Protein AF-A0A7S3DPH3-F1 (afdb_monomer_lite)

Structure (mmCIF, N/CA/C/O backbone):
data_AF-A0A7S3DPH3-F1
#
_entry.id   AF-A0A7S3DPH3-F1
#
loop_
_atom_site.group_PDB
_atom_site.id
_atom_site.type_symbol
_atom_site.label_atom_id
_atom_site.label_alt_id
_atom_site.label_comp_id
_atom_site.label_asym_id
_atom_site.label_entity_id
_atom_site.label_seq_id
_atom_site.pdbx_PDB_ins_code
_atom_site.Cartn_x
_atom_site.Cartn_y
_atom_site.Cartn_z
_atom_site.occupancy
_atom_site.B_iso_or_equiv
_atom_site.auth_seq_id
_atom_site.auth_comp_id
_atom_site.auth_asym_id
_atom_site.auth_atom_id
_atom_site.pdbx_PDB_model_num
ATOM 1 N N . MET A 1 1 ? 2.180 -13.986 21.661 1.00 56.56 1 MET A N 1
ATOM 2 C CA . MET A 1 1 ? 2.723 -12.683 22.147 1.00 56.56 1 MET A CA 1
ATOM 3 C C . MET A 1 1 ? 2.599 -12.540 23.662 1.00 56.56 1 MET A C 1
ATOM 5 O O . MET A 1 1 ? 3.534 -12.070 24.293 1.00 56.56 1 MET A O 1
ATOM 9 N N . CYS A 1 2 ? 1.500 -13.006 24.263 1.00 66.31 2 CYS A N 1
ATOM 10 C CA . CYS A 1 2 ? 1.316 -13.016 25.721 1.00 66.31 2 CYS A CA 1
ATOM 11 C C . CYS A 1 2 ? 1.832 -14.279 26.421 1.00 66.31 2 CYS A C 1
ATOM 13 O O . CYS A 1 2 ? 1.800 -14.358 27.643 1.00 66.31 2 CYS A O 1
ATOM 15 N N . ASP A 1 3 ? 2.355 -15.241 25.661 1.00 59.94 3 ASP A N 1
ATOM 16 C CA . ASP A 1 3 ? 2.778 -16.556 26.159 1.00 59.94 3 ASP A CA 1
ATOM 17 C C . ASP A 1 3 ? 3.983 -16.491 27.116 1.00 59.94 3 ASP A C 1
ATOM 19 O O . ASP A 1 3 ? 4.208 -17.421 27.884 1.00 59.94 3 ASP A O 1
ATOM 23 N N . ASN A 1 4 ? 4.722 -15.372 27.107 1.00 61.59 4 ASN A N 1
ATOM 24 C CA . ASN A 1 4 ? 5.860 -15.109 27.994 1.00 61.59 4 ASN A CA 1
ATOM 25 C C . ASN A 1 4 ? 5.561 -14.076 29.099 1.00 61.59 4 ASN A C 1
ATOM 27 O O . ASN A 1 4 ? 6.447 -13.780 29.902 1.00 61.59 4 ASN A O 1
ATOM 31 N N . CYS A 1 5 ? 4.349 -13.510 29.168 1.00 70.06 5 CYS A N 1
ATOM 32 C CA . CYS A 1 5 ? 3.967 -12.692 30.319 1.00 70.06 5 CYS A CA 1
ATOM 33 C C . CYS A 1 5 ? 3.548 -13.650 31.446 1.00 70.06 5 CYS A C 1
ATOM 35 O O . CYS A 1 5 ? 2.399 -14.061 31.538 1.00 70.06 5 CYS A O 1
ATOM 37 N N . GLU A 1 6 ? 4.506 -14.033 32.290 1.00 52.78 6 GLU A N 1
ATOM 38 C CA . GLU A 1 6 ? 4.373 -15.068 33.334 1.00 52.78 6 GLU A CA 1
ATOM 39 C C . GLU A 1 6 ? 3.391 -14.716 34.480 1.00 52.78 6 GLU A C 1
ATOM 41 O O . GLU A 1 6 ? 3.225 -15.490 35.422 1.00 52.78 6 GLU A O 1
ATOM 46 N N . GLU A 1 7 ? 2.729 -13.557 34.426 1.00 64.62 7 GLU A N 1
ATOM 47 C CA . GLU A 1 7 ? 1.812 -13.083 35.462 1.00 64.62 7 GLU A CA 1
ATOM 48 C C . GLU A 1 7 ? 0.358 -13.153 34.980 1.00 64.62 7 GLU A C 1
ATOM 50 O O . GLU A 1 7 ? -0.059 -12.403 34.096 1.00 64.62 7 GLU A O 1
ATOM 55 N N . GLU A 1 8 ? -0.437 -14.026 35.604 1.00 60.16 8 GLU A N 1
ATOM 56 C CA . GLU A 1 8 ? -1.893 -14.020 35.467 1.00 60.16 8 GLU A CA 1
ATOM 57 C C . GLU A 1 8 ? -2.430 -12.670 35.975 1.00 60.16 8 GLU A C 1
ATOM 59 O O . GLU A 1 8 ? -2.353 -12.361 37.169 1.00 60.16 8 GLU A O 1
ATOM 64 N N . CYS A 1 9 ? -2.968 -11.840 35.076 1.00 64.88 9 CYS A N 1
ATOM 65 C CA . CYS A 1 9 ? -3.774 -10.698 35.492 1.00 64.88 9 CYS A CA 1
ATOM 66 C C . CYS A 1 9 ? -4.998 -11.252 36.227 1.00 64.88 9 CYS A C 1
ATOM 68 O O . CYS A 1 9 ? -5.820 -11.935 35.622 1.00 64.88 9 CYS A O 1
ATOM 70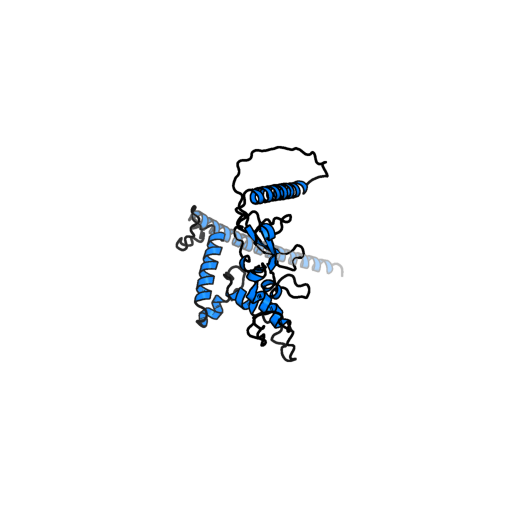 N N . GLY A 1 10 ? -5.092 -11.003 37.535 1.00 59.53 10 GLY A N 1
ATOM 71 C CA . GLY A 1 10 ? -6.214 -11.488 38.334 1.00 59.53 10 GLY A CA 1
ATOM 72 C C . GLY A 1 10 ? -7.553 -10.994 37.781 1.00 59.53 10 GLY A C 1
ATOM 73 O O . GLY A 1 10 ? -7.621 -9.902 37.217 1.00 59.53 10 GLY A O 1
ATOM 74 N N . ASP A 1 11 ? -8.602 -11.792 37.993 1.00 61.81 11 ASP A N 1
ATOM 75 C CA . ASP A 1 11 ? -9.964 -11.709 37.430 1.00 61.81 11 ASP A CA 1
ATOM 76 C C . ASP A 1 11 ? -10.737 -10.382 37.652 1.00 61.81 11 ASP A C 1
ATOM 78 O O . ASP A 1 11 ? -11.958 -10.335 37.494 1.00 61.81 11 ASP A O 1
ATOM 82 N N . GLY A 1 12 ? -10.086 -9.290 38.060 1.00 61.59 12 GLY A N 1
ATOM 83 C CA . GLY A 1 12 ? -10.752 -8.011 38.256 1.00 61.59 12 GLY A CA 1
ATOM 84 C C . GLY A 1 12 ? -9.878 -6.868 38.760 1.00 61.59 12 GLY A C 1
ATOM 85 O O . GLY A 1 12 ? -10.170 -6.348 39.828 1.00 61.59 12 GLY A O 1
ATOM 86 N N . GLN A 1 13 ? -8.944 -6.395 37.927 1.00 62.41 13 GLN A N 1
ATOM 87 C CA . GLN A 1 13 ? -8.295 -5.065 37.958 1.00 62.41 13 GLN A CA 1
ATOM 88 C C . GLN A 1 13 ? -6.819 -5.052 38.392 1.00 62.41 13 GLN A C 1
ATOM 90 O O . GLN A 1 13 ? -6.450 -5.497 39.472 1.00 62.41 13 GLN A O 1
ATOM 95 N N . GLU A 1 14 ? -6.022 -4.425 37.522 1.00 60.69 14 GLU A N 1
ATOM 96 C CA . GLU A 1 14 ? -4.603 -4.062 37.645 1.00 60.69 14 GLU A CA 1
ATOM 97 C C . GLU A 1 14 ? -3.582 -5.196 37.471 1.00 60.69 14 GLU A C 1
ATOM 99 O O . GLU A 1 14 ? -3.138 -5.847 38.414 1.00 60.69 14 GLU A O 1
ATOM 104 N N . CYS A 1 15 ? -3.099 -5.346 36.235 1.00 71.25 15 CYS A N 1
ATOM 105 C CA . CYS A 1 15 ? -1.824 -6.007 35.977 1.00 71.25 15 CYS A CA 1
ATOM 106 C C . CYS A 1 15 ? -0.684 -5.103 36.487 1.00 71.25 15 CYS A C 1
ATOM 108 O O . CYS A 1 15 ? -0.645 -3.909 36.173 1.00 71.25 15 CYS A O 1
ATOM 110 N N . TYR A 1 16 ? 0.241 -5.642 37.286 1.00 70.94 16 TYR A N 1
ATOM 111 C CA . TYR A 1 16 ? 1.328 -4.853 37.886 1.00 70.94 16 TYR A CA 1
ATOM 112 C C . TYR A 1 16 ? 2.518 -4.650 36.941 1.00 70.94 16 TYR A C 1
ATOM 114 O O . TYR A 1 16 ? 3.184 -3.614 37.018 1.00 70.94 16 TYR A O 1
ATOM 122 N N . SER A 1 17 ? 2.761 -5.591 36.028 1.00 77.88 17 SER A N 1
ATOM 123 C CA . SER A 1 17 ? 3.809 -5.501 35.011 1.00 77.88 17 SER A CA 1
ATOM 124 C C . SER A 1 17 ? 3.331 -4.790 33.740 1.00 77.88 17 SER A C 1
ATOM 126 O O . SER A 1 17 ? 2.164 -4.877 33.356 1.00 77.88 17 SER A O 1
ATOM 128 N N . GLU A 1 18 ? 4.242 -4.088 33.057 1.00 75.00 18 GLU A N 1
ATOM 129 C CA . GLU A 1 18 ? 3.953 -3.468 31.751 1.00 75.00 18 GLU A CA 1
ATOM 130 C C . GLU A 1 18 ? 3.550 -4.520 30.700 1.00 75.00 18 GLU A C 1
ATOM 132 O O . GLU A 1 18 ? 2.612 -4.286 29.943 1.00 75.00 18 GLU A O 1
ATOM 137 N N . CYS A 1 19 ? 4.168 -5.710 30.737 1.00 74.19 19 CYS A N 1
ATOM 138 C CA . CYS A 1 19 ? 3.807 -6.877 29.914 1.00 74.19 19 CYS A CA 1
ATOM 139 C C . CYS A 1 19 ? 2.341 -7.284 30.132 1.00 74.19 19 CYS A C 1
ATOM 141 O O . CYS A 1 19 ? 1.564 -7.356 29.182 1.00 74.19 19 CYS A O 1
ATOM 143 N N . GLY A 1 20 ? 1.937 -7.483 31.395 1.00 78.00 20 GLY A N 1
ATOM 144 C CA . GLY A 1 20 ? 0.573 -7.876 31.739 1.00 78.00 20 GLY A CA 1
ATOM 145 C C . GLY A 1 20 ? -0.459 -6.813 31.362 1.00 78.00 20 GLY A C 1
ATOM 146 O O . GLY A 1 20 ? -1.521 -7.153 30.851 1.00 78.00 20 GLY A O 1
ATOM 147 N N . LYS A 1 21 ? -0.143 -5.522 31.540 1.00 77.06 21 LYS A N 1
ATOM 148 C CA . LYS A 1 21 ? -1.032 -4.421 31.124 1.00 77.06 21 LYS A CA 1
ATOM 149 C C . LYS A 1 21 ? -1.264 -4.416 29.618 1.00 77.06 21 LYS A C 1
ATOM 151 O O . LYS A 1 21 ? -2.412 -4.318 29.198 1.00 77.06 21 LYS A O 1
ATOM 156 N N . MET A 1 22 ? -0.200 -4.556 28.827 1.00 74.44 22 MET A N 1
ATOM 157 C CA . MET A 1 22 ? -0.312 -4.654 27.371 1.00 74.44 22 MET A CA 1
ATOM 158 C C . MET A 1 22 ? -1.136 -5.876 26.967 1.00 74.44 22 MET A C 1
ATOM 160 O O . MET A 1 22 ? -2.078 -5.753 26.196 1.00 74.44 22 MET A O 1
ATOM 164 N N . CYS A 1 23 ? -0.862 -7.041 27.551 1.00 78.81 23 CYS A N 1
ATOM 165 C CA . CYS A 1 23 ? -1.616 -8.258 27.261 1.00 78.81 23 CYS A CA 1
ATOM 166 C C . CYS A 1 23 ? -3.088 -8.197 27.666 1.00 78.81 23 CYS A C 1
ATOM 168 O O . CYS A 1 23 ? -3.935 -8.714 26.945 1.00 78.81 23 CYS A O 1
ATOM 170 N N . ASN A 1 24 ? -3.417 -7.554 28.786 1.00 80.62 24 ASN A N 1
ATOM 171 C CA . ASN A 1 24 ? -4.803 -7.342 29.187 1.00 80.62 24 ASN A CA 1
ATOM 172 C C . ASN A 1 24 ? -5.527 -6.368 28.252 1.00 80.62 24 ASN A C 1
ATOM 174 O O . ASN A 1 24 ? -6.694 -6.596 27.944 1.00 80.62 24 ASN A O 1
ATOM 178 N N . LEU A 1 25 ? -4.832 -5.335 27.776 1.00 78.81 25 LEU A N 1
ATOM 179 C CA . LEU A 1 25 ? -5.362 -4.414 26.779 1.00 78.81 25 LEU A CA 1
ATOM 180 C C . LEU A 1 25 ? -5.660 -5.148 25.466 1.00 78.81 25 LEU A C 1
ATOM 182 O O . LEU A 1 25 ? -6.772 -5.029 24.969 1.00 78.81 25 LEU A O 1
ATOM 186 N N . TYR A 1 26 ? -4.721 -5.971 24.979 1.00 76.50 26 TYR A N 1
ATOM 187 C CA . TYR A 1 26 ? -4.896 -6.815 23.789 1.00 76.50 26 TYR A CA 1
ATOM 188 C C . TYR A 1 26 ? -6.022 -7.841 23.947 1.00 76.50 26 TYR A C 1
ATOM 190 O O . TYR A 1 26 ? -6.871 -7.982 23.075 1.00 76.50 26 TYR A O 1
ATOM 198 N N . GLY A 1 27 ? -6.048 -8.558 25.071 1.00 79.88 27 GLY A N 1
ATOM 199 C CA . GLY A 1 27 ? -7.035 -9.609 25.315 1.00 79.88 27 GLY A CA 1
ATOM 200 C C . GLY A 1 27 ? -8.466 -9.093 25.471 1.00 79.88 27 GLY A C 1
ATOM 201 O O . GLY A 1 27 ? -9.394 -9.881 25.340 1.00 79.88 27 GLY A O 1
ATOM 202 N N . ASN A 1 28 ? -8.644 -7.794 25.740 1.00 83.75 28 ASN A N 1
ATOM 203 C CA . ASN A 1 28 ? -9.945 -7.171 25.988 1.00 83.75 28 ASN A CA 1
ATOM 204 C C . ASN A 1 28 ? -10.148 -5.907 25.133 1.00 83.75 28 ASN A C 1
ATOM 206 O O . ASN A 1 28 ? -10.731 -4.932 25.602 1.00 83.75 28 ASN A O 1
ATOM 210 N N . MET A 1 29 ? -9.633 -5.873 23.900 1.00 83.56 29 MET A N 1
ATOM 211 C CA . MET A 1 29 ? -9.736 -4.683 23.042 1.00 83.56 29 MET A CA 1
ATOM 212 C C . MET A 1 29 ? -11.188 -4.266 22.787 1.00 83.56 29 MET A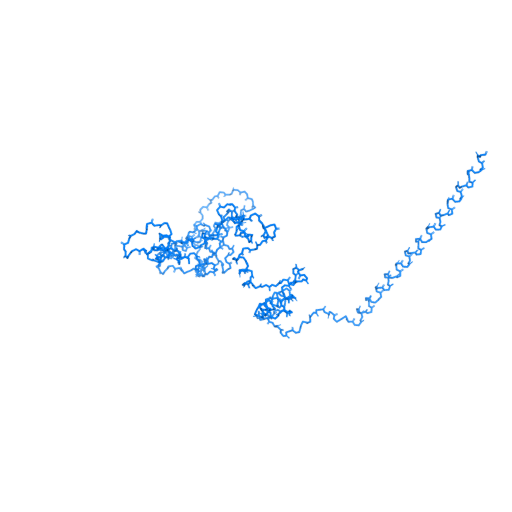 C 1
ATOM 214 O O . MET A 1 29 ? -11.532 -3.107 23.010 1.00 83.56 29 MET A O 1
ATOM 218 N N . GLU A 1 30 ? -12.052 -5.218 22.437 1.00 84.62 30 GLU A N 1
ATOM 219 C CA . GLU A 1 30 ? -13.475 -4.966 22.180 1.00 84.62 30 GLU A CA 1
ATOM 220 C C . GLU A 1 30 ? -14.195 -4.416 23.427 1.00 84.62 30 GLU A C 1
ATOM 222 O O . GLU A 1 30 ? -14.926 -3.432 23.345 1.00 84.62 30 GLU A O 1
ATOM 227 N N . GLU A 1 31 ? -13.918 -4.968 24.618 1.00 87.56 31 GLU A N 1
ATOM 228 C CA . GLU A 1 31 ? -14.494 -4.472 25.881 1.00 87.56 31 GLU A CA 1
ATOM 229 C C . GLU A 1 31 ? -14.032 -3.048 26.230 1.00 87.56 31 GLU A C 1
ATOM 231 O O . GLU A 1 31 ? -14.733 -2.316 26.933 1.00 87.56 31 GLU A O 1
ATOM 236 N N . ASN A 1 32 ? -12.864 -2.644 25.725 1.00 85.81 32 ASN A N 1
ATOM 237 C CA . ASN A 1 32 ? -12.323 -1.298 25.881 1.00 85.81 32 ASN A CA 1
ATOM 238 C C . ASN A 1 32 ? -12.788 -0.328 24.780 1.00 85.81 32 ASN A C 1
ATOM 240 O O . ASN A 1 32 ? -12.368 0.829 24.791 1.00 85.81 32 ASN A O 1
ATOM 244 N N . GLY A 1 33 ? -13.645 -0.768 23.849 1.00 88.00 33 GLY A N 1
ATOM 245 C CA . GLY A 1 33 ? -14.076 0.040 22.704 1.00 88.00 33 GLY A CA 1
ATOM 246 C C . GLY A 1 33 ? -12.939 0.324 21.722 1.00 88.00 33 GLY A C 1
ATOM 247 O O . GLY A 1 33 ? -12.917 1.384 21.095 1.00 88.00 33 GLY A O 1
ATOM 248 N N . LEU A 1 34 ? -11.963 -0.583 21.641 1.00 87.56 34 LEU A N 1
ATOM 249 C CA . LEU A 1 34 ? -10.852 -0.511 20.704 1.00 87.56 34 LEU A CA 1
ATOM 250 C C . LEU A 1 34 ? -11.094 -1.450 19.527 1.00 87.56 34 LEU A C 1
ATOM 252 O O . LEU A 1 34 ? -11.491 -2.600 19.710 1.00 87.56 34 LEU A O 1
ATOM 256 N N . VAL A 1 35 ? -10.780 -0.964 18.332 1.00 88.88 35 VAL A N 1
ATOM 257 C CA . VAL A 1 35 ? -10.812 -1.741 17.089 1.00 88.88 35 VAL A CA 1
ATOM 258 C C . VAL A 1 35 ? -9.376 -2.016 16.657 1.00 88.88 35 VAL A C 1
ATOM 260 O O . VAL A 1 35 ? -8.554 -1.098 16.665 1.00 88.88 35 VAL A O 1
ATOM 263 N N . ASP A 1 36 ? -9.048 -3.260 16.306 1.00 86.00 36 ASP A N 1
ATOM 264 C CA . ASP A 1 36 ? -7.702 -3.601 15.841 1.00 86.00 36 ASP A CA 1
ATOM 265 C C . ASP A 1 36 ? -7.469 -3.043 14.433 1.00 86.00 36 ASP A C 1
ATOM 267 O O . ASP A 1 36 ? -8.211 -3.330 13.497 1.00 86.00 36 ASP A O 1
ATOM 271 N N . ALA A 1 37 ? -6.425 -2.227 14.272 1.00 85.44 37 ALA A N 1
ATOM 272 C CA . ALA A 1 37 ? -6.053 -1.689 12.969 1.00 85.44 37 ALA A CA 1
ATOM 273 C C . ALA A 1 37 ? -5.650 -2.791 11.970 1.00 85.44 37 ALA A C 1
ATOM 275 O O . ALA A 1 37 ? -5.697 -2.566 10.761 1.00 85.44 37 ALA A O 1
ATOM 276 N N . THR A 1 38 ? -5.263 -3.977 12.453 1.00 80.88 38 THR A N 1
ATOM 277 C CA . THR A 1 38 ? -4.878 -5.098 11.586 1.00 80.88 38 THR A CA 1
ATOM 278 C C . THR A 1 38 ? -6.025 -5.655 10.759 1.00 80.88 38 THR A C 1
ATOM 280 O O . THR A 1 38 ? -5.788 -6.114 9.642 1.00 80.88 38 THR A O 1
ATOM 283 N N . ASP A 1 39 ? -7.259 -5.521 11.244 1.00 85.50 39 ASP A N 1
ATOM 284 C CA . ASP A 1 39 ? -8.457 -5.949 10.521 1.00 85.50 39 ASP A CA 1
ATOM 285 C C . ASP A 1 39 ? -8.671 -5.143 9.225 1.00 85.50 39 ASP A C 1
ATOM 287 O O . ASP A 1 39 ? -9.361 -5.606 8.320 1.00 85.50 39 ASP A O 1
ATOM 291 N N . TYR A 1 40 ? -8.018 -3.980 9.097 1.00 87.19 40 TYR A N 1
ATOM 292 C CA . TYR A 1 40 ? -8.136 -3.044 7.972 1.00 87.19 40 TYR A CA 1
ATOM 293 C C . TYR A 1 40 ? -6.814 -2.858 7.207 1.00 87.19 40 TYR A C 1
ATOM 295 O O . TYR A 1 40 ? -6.595 -1.831 6.561 1.00 87.19 40 TYR A O 1
ATOM 303 N N . ILE A 1 41 ? -5.893 -3.828 7.291 1.00 81.94 41 ILE A N 1
ATOM 304 C CA . ILE A 1 41 ? -4.648 -3.811 6.497 1.00 81.94 41 ILE A CA 1
ATOM 305 C C . ILE A 1 41 ? -4.942 -3.956 4.997 1.00 81.94 41 ILE A C 1
ATOM 307 O O . ILE A 1 41 ? -4.170 -3.486 4.161 1.00 81.94 41 ILE A O 1
ATOM 311 N N . GLU A 1 42 ? -6.063 -4.576 4.645 1.00 82.88 42 GLU A N 1
ATOM 312 C CA . GLU A 1 42 ? -6.560 -4.634 3.273 1.00 82.88 42 GLU A CA 1
ATOM 313 C C . GLU A 1 42 ? -7.514 -3.463 3.004 1.00 82.88 42 GLU A C 1
ATOM 315 O O . GLU A 1 42 ? -8.186 -2.985 3.916 1.00 82.88 42 GLU A O 1
ATOM 320 N N . CYS A 1 43 ? -7.587 -3.001 1.752 1.00 87.31 43 CYS A N 1
ATOM 321 C CA . CYS A 1 43 ? -8.562 -1.982 1.368 1.00 87.31 43 CYS A CA 1
ATOM 322 C C . CYS A 1 43 ? -9.967 -2.600 1.379 1.00 87.31 43 CYS A C 1
ATOM 324 O O . CYS A 1 43 ? -10.265 -3.477 0.567 1.00 87.31 43 CYS A O 1
ATOM 326 N N . GLN A 1 44 ? -10.811 -2.177 2.316 1.00 93.69 44 GLN A N 1
ATOM 327 C CA . GLN A 1 44 ? -12.135 -2.756 2.551 1.00 93.69 44 GLN A CA 1
ATOM 328 C C . GLN A 1 44 ? -13.216 -1.683 2.477 1.00 93.69 44 GLN A C 1
ATOM 330 O O . GLN A 1 44 ? -12.973 -0.531 2.826 1.00 93.69 44 GLN A O 1
ATOM 335 N N . GLU A 1 45 ? -14.414 -2.052 2.025 1.00 94.12 45 GLU A N 1
ATOM 336 C CA . GLU A 1 45 ? -15.557 -1.136 1.978 1.00 94.12 45 GLU A CA 1
ATOM 337 C C . GLU A 1 45 ? -15.965 -0.715 3.400 1.00 94.12 45 GLU A C 1
ATOM 339 O O . GLU A 1 45 ? -16.085 -1.540 4.304 1.00 94.12 45 GLU A O 1
ATOM 344 N N . ALA A 1 46 ? -16.155 0.586 3.602 1.00 92.00 46 ALA A N 1
ATOM 345 C CA . ALA A 1 46 ? -16.548 1.180 4.867 1.00 92.00 46 ALA A CA 1
ATOM 346 C C . ALA A 1 46 ? -18.074 1.174 4.991 1.00 92.00 46 ALA A C 1
ATOM 348 O O . ALA A 1 46 ? -18.776 1.796 4.188 1.00 92.00 46 ALA A O 1
ATOM 349 N N . GLU A 1 47 ? -18.594 0.530 6.032 1.00 89.94 47 GLU A N 1
ATOM 350 C CA . GLU A 1 47 ? -20.027 0.554 6.310 1.00 89.94 47 GLU A CA 1
ATOM 351 C C . GLU A 1 47 ? -20.443 1.928 6.855 1.00 89.94 47 GLU A C 1
ATOM 353 O O . GLU A 1 47 ? -19.864 2.465 7.802 1.00 89.94 47 GLU A O 1
ATOM 358 N N . LEU A 1 48 ? -21.455 2.531 6.228 1.00 85.94 48 LEU A N 1
ATOM 359 C CA . LEU A 1 48 ? -22.038 3.779 6.709 1.00 85.94 48 LEU A CA 1
ATOM 360 C C . LEU A 1 48 ? -23.002 3.493 7.868 1.00 85.94 48 LEU A C 1
ATOM 362 O O . LEU A 1 48 ? -23.772 2.534 7.785 1.00 85.94 48 LEU A O 1
ATOM 366 N N . PRO A 1 49 ? -23.051 4.356 8.899 1.00 82.81 49 PRO A N 1
ATOM 367 C CA . PRO A 1 49 ? -24.003 4.190 9.989 1.00 82.81 49 PRO A CA 1
ATOM 368 C C . PRO A 1 49 ? -25.446 4.193 9.465 1.00 82.81 49 PRO A C 1
ATOM 370 O O . PRO A 1 49 ? -25.819 5.012 8.619 1.00 82.81 49 PRO A O 1
ATOM 373 N N . GLU A 1 50 ? -26.272 3.290 9.999 1.00 81.19 50 GLU A N 1
ATOM 374 C CA . GLU A 1 50 ? -27.678 3.140 9.598 1.00 81.19 50 GLU A CA 1
ATOM 375 C C . GLU A 1 50 ? -28.573 4.309 10.061 1.00 81.19 50 GLU A C 1
ATOM 377 O O . GLU A 1 50 ? -29.673 4.483 9.538 1.00 81.19 50 GLU A O 1
ATOM 382 N N . ASP A 1 51 ? -28.137 5.127 11.031 1.00 85.19 51 ASP A N 1
ATOM 383 C CA . ASP A 1 51 ? -28.910 6.287 11.495 1.00 85.19 51 ASP A CA 1
ATOM 384 C C . ASP A 1 51 ? -28.959 7.380 10.411 1.00 85.19 51 ASP A C 1
ATOM 386 O O . ASP A 1 51 ? -27.982 8.093 10.160 1.00 85.19 51 ASP A O 1
ATOM 390 N N . ASP A 1 52 ? -30.139 7.552 9.806 1.00 80.62 52 ASP A N 1
ATOM 391 C CA . ASP A 1 52 ? -30.442 8.542 8.765 1.00 80.62 52 ASP A CA 1
ATOM 392 C C . ASP A 1 52 ? -29.931 9.960 9.082 1.00 80.62 52 ASP A C 1
ATOM 394 O O . ASP A 1 52 ? -29.556 10.718 8.179 1.00 80.62 52 ASP A O 1
ATOM 398 N N . GLY A 1 53 ? -29.953 10.364 10.356 1.00 86.31 53 GLY A N 1
ATOM 399 C CA . GLY A 1 53 ? -29.530 11.695 10.779 1.00 86.31 53 GLY A CA 1
ATOM 400 C C . GLY A 1 53 ? -28.014 11.871 10.751 1.00 86.31 53 GLY A C 1
ATOM 401 O O . GLY A 1 53 ? -27.517 12.916 10.317 1.00 86.31 53 GLY A O 1
ATOM 402 N N . GLU A 1 54 ? -27.285 10.857 11.205 1.00 84.88 54 GLU A N 1
ATOM 403 C CA . GLU A 1 54 ? -25.824 10.837 11.232 1.00 84.88 54 GLU A CA 1
ATOM 404 C C . GLU A 1 54 ? -25.251 10.600 9.836 1.00 84.88 54 GLU A C 1
ATOM 406 O O . GLU A 1 54 ? -24.418 11.389 9.379 1.00 84.88 54 GLU A O 1
ATOM 411 N N . ARG A 1 55 ? -25.813 9.632 9.100 1.00 85.31 55 ARG A N 1
ATOM 412 C CA . ARG A 1 55 ? -25.473 9.343 7.702 1.00 85.31 55 ARG A CA 1
ATOM 413 C C . ARG A 1 55 ? -25.536 10.599 6.836 1.00 85.31 55 ARG A C 1
ATOM 415 O O . ARG A 1 55 ? -24.590 10.903 6.114 1.00 85.31 55 ARG A O 1
ATOM 422 N N . ARG A 1 56 ? -26.604 11.401 6.948 1.00 85.25 56 ARG A N 1
ATOM 423 C CA . ARG A 1 56 ? -26.737 12.664 6.190 1.00 85.25 56 ARG A CA 1
ATOM 424 C C . ARG A 1 56 ? -25.651 13.684 6.520 1.00 85.25 56 ARG A C 1
ATOM 426 O O . ARG A 1 56 ? -25.158 14.361 5.619 1.00 85.25 56 ARG A O 1
ATOM 433 N N . ARG A 1 57 ? -25.287 13.827 7.797 1.00 87.62 57 ARG A N 1
ATOM 434 C CA . ARG A 1 57 ? -24.239 14.770 8.223 1.00 87.62 57 ARG A CA 1
ATOM 435 C C . ARG A 1 57 ? -22.868 14.330 7.726 1.00 87.62 57 ARG A C 1
ATOM 437 O O . ARG A 1 57 ? -22.120 15.169 7.230 1.00 87.62 57 ARG A O 1
ATOM 444 N N . LEU A 1 58 ? -22.571 13.037 7.825 1.00 87.00 58 LEU A N 1
ATOM 445 C CA . LEU A 1 58 ? -21.330 12.448 7.338 1.00 87.00 58 LEU A CA 1
ATOM 446 C C . LEU A 1 58 ? -21.201 12.608 5.817 1.00 87.00 58 LEU A C 1
ATOM 448 O O . LEU A 1 58 ? -20.211 13.161 5.342 1.00 87.00 58 LEU A O 1
ATOM 452 N N . LEU A 1 59 ? -22.236 12.240 5.055 1.00 86.81 59 LEU A N 1
ATOM 453 C CA . LEU A 1 59 ? -22.261 12.421 3.600 1.00 86.81 59 LEU A CA 1
ATOM 454 C C . LEU A 1 59 ? -22.064 13.892 3.205 1.00 86.81 59 LEU A C 1
ATOM 456 O O . LEU A 1 59 ? -21.329 14.196 2.265 1.00 86.81 59 LEU A O 1
ATOM 460 N N . GLN A 1 60 ? -22.661 14.829 3.948 1.00 87.94 60 GLN A N 1
ATOM 461 C CA . GLN A 1 60 ? -22.451 16.258 3.712 1.00 87.94 60 GLN A CA 1
ATOM 462 C C . GLN A 1 60 ? -20.992 16.684 3.955 1.00 87.94 60 GLN A C 1
ATOM 464 O O . GLN A 1 60 ? -20.464 17.506 3.203 1.00 87.94 60 GLN A O 1
ATOM 469 N N . GLN A 1 61 ? -20.330 16.143 4.980 1.00 88.81 61 GLN A N 1
ATOM 470 C CA . GLN A 1 61 ? -18.912 16.408 5.240 1.00 88.81 61 GLN A CA 1
ATOM 471 C C . GLN A 1 61 ? -18.014 15.814 4.148 1.00 88.81 61 GLN A C 1
ATOM 473 O O . GLN A 1 61 ? -17.145 16.523 3.641 1.00 88.81 61 GLN A O 1
ATOM 478 N N . LEU A 1 62 ? -18.272 14.576 3.718 1.00 87.38 62 LEU A N 1
ATOM 479 C CA . LEU A 1 62 ? -17.530 13.911 2.638 1.00 87.38 62 LEU A CA 1
ATOM 480 C C . LEU A 1 62 ? -17.640 14.680 1.318 1.00 87.38 62 LEU A C 1
ATOM 482 O O . LEU A 1 62 ? -16.634 14.929 0.657 1.00 87.38 62 LEU A O 1
ATOM 486 N N . ARG A 1 63 ? -18.841 15.163 0.970 1.00 86.56 63 ARG A N 1
ATOM 487 C CA . ARG A 1 63 ? -19.046 16.021 -0.211 1.00 86.56 63 ARG A CA 1
ATOM 488 C C . ARG A 1 63 ? -18.206 17.299 -0.150 1.00 86.56 63 ARG A C 1
ATOM 490 O O . ARG A 1 63 ? -17.617 17.698 -1.153 1.00 86.56 63 ARG A O 1
ATOM 497 N N . ARG A 1 64 ? -18.124 17.943 1.020 1.00 87.06 64 ARG A N 1
ATOM 498 C CA . ARG A 1 64 ? -17.298 19.149 1.214 1.00 87.06 64 ARG A CA 1
ATOM 499 C C . ARG A 1 64 ? -15.805 18.845 1.091 1.00 87.06 64 ARG A C 1
ATOM 501 O O . ARG A 1 64 ? -15.109 19.593 0.407 1.00 87.06 64 ARG A O 1
ATOM 508 N N . ALA A 1 65 ? -15.336 17.754 1.696 1.00 86.06 65 ALA A N 1
ATOM 509 C CA . ALA A 1 65 ? -13.943 17.320 1.601 1.00 86.06 65 ALA A CA 1
ATOM 510 C C . ALA A 1 65 ? -13.547 17.041 0.140 1.00 86.06 65 ALA A C 1
ATOM 512 O O . ALA A 1 65 ? -12.523 17.535 -0.332 1.00 86.06 65 ALA A O 1
ATOM 513 N N . ARG A 1 66 ? -14.411 16.349 -0.616 1.00 85.31 66 ARG A N 1
ATOM 514 C CA . ARG A 1 66 ? -14.205 16.073 -2.044 1.00 85.31 66 ARG A CA 1
ATOM 515 C C . ARG A 1 66 ? -14.102 17.346 -2.880 1.00 85.31 66 ARG A C 1
ATOM 517 O O . ARG A 1 66 ? -13.158 17.480 -3.653 1.00 85.31 66 ARG A O 1
ATOM 524 N N . LYS A 1 67 ? -15.035 18.296 -2.711 1.00 85.88 67 LYS A N 1
ATOM 525 C CA . LYS A 1 67 ? -15.013 19.574 -3.451 1.00 85.88 67 LYS A CA 1
ATOM 526 C C . LYS A 1 67 ? -13.716 20.348 -3.201 1.00 85.88 67 LYS A C 1
ATOM 528 O O . LYS A 1 67 ? -13.133 20.888 -4.136 1.00 85.88 67 LYS A O 1
ATOM 533 N N . LYS A 1 68 ? -13.218 20.362 -1.961 1.00 85.25 68 LYS A N 1
ATOM 534 C CA . LYS A 1 68 ? -11.922 20.981 -1.645 1.00 85.25 68 LYS A CA 1
ATOM 535 C C . LYS A 1 68 ? -10.744 20.247 -2.285 1.00 85.25 68 LYS A C 1
ATOM 537 O O . LYS A 1 68 ? -9.817 20.897 -2.755 1.00 85.25 68 LYS A O 1
ATOM 542 N N . GLN A 1 69 ? -10.767 18.916 -2.317 1.00 82.75 69 GLN A N 1
ATOM 543 C CA . GLN A 1 69 ? -9.708 18.127 -2.950 1.00 82.75 69 GLN A CA 1
ATOM 544 C C . GLN A 1 69 ? -9.690 18.326 -4.471 1.00 82.75 69 GLN A C 1
ATOM 546 O O . GLN A 1 69 ? -8.617 18.489 -5.039 1.00 82.75 69 GLN A O 1
ATOM 551 N N . GLN A 1 70 ? -10.860 18.408 -5.116 1.00 83.62 70 GLN A N 1
ATOM 552 C CA . GLN A 1 70 ? -10.976 18.767 -6.535 1.00 83.62 70 GLN A CA 1
ATOM 553 C C . GLN A 1 70 ? -10.426 20.170 -6.810 1.00 83.62 70 GLN A C 1
ATOM 555 O O . GLN A 1 70 ? -9.614 20.330 -7.715 1.00 83.62 70 GLN A O 1
ATOM 560 N N . ARG A 1 71 ? -10.769 21.157 -5.971 1.00 81.25 71 ARG A N 1
ATOM 561 C CA . ARG A 1 71 ? -10.202 22.511 -6.071 1.00 81.25 71 ARG A CA 1
ATOM 562 C C . ARG A 1 71 ? -8.679 22.528 -5.962 1.00 81.25 71 ARG A C 1
ATOM 564 O O . ARG A 1 71 ? -8.036 23.148 -6.795 1.00 81.25 71 ARG A O 1
ATOM 571 N N . LYS A 1 72 ? -8.086 21.793 -5.012 1.00 77.12 72 LYS A N 1
ATOM 572 C CA . LYS A 1 72 ? -6.616 21.691 -4.887 1.00 77.12 72 LYS A CA 1
ATOM 573 C C . LYS A 1 72 ? -5.939 21.139 -6.150 1.00 77.12 72 LYS A C 1
ATOM 575 O O . LYS A 1 72 ? -4.794 21.488 -6.414 1.00 77.12 72 LYS A O 1
ATOM 580 N N . VAL A 1 73 ? -6.609 20.258 -6.899 1.00 74.81 73 VAL A N 1
ATOM 581 C CA . VAL A 1 73 ? -6.081 19.718 -8.166 1.00 74.81 73 VAL A CA 1
ATOM 582 C C . VAL A 1 73 ? -6.117 20.777 -9.272 1.00 74.81 73 VAL A C 1
ATOM 584 O O . VAL A 1 73 ? -5.207 20.819 -10.095 1.00 74.81 73 VAL A O 1
ATOM 587 N N . GLU A 1 74 ? -7.130 21.643 -9.275 1.00 72.94 74 GLU A N 1
ATOM 588 C CA . GLU A 1 74 ? -7.281 22.727 -10.254 1.00 72.94 74 GLU A CA 1
ATOM 589 C C . GLU A 1 74 ? -6.396 23.946 -9.930 1.00 72.94 74 GLU A C 1
ATOM 591 O O . GLU A 1 74 ? -5.828 24.545 -10.836 1.00 72.94 74 GLU A O 1
ATOM 596 N N . GLU A 1 75 ? -6.183 24.258 -8.648 1.00 64.00 75 GLU A N 1
ATOM 597 C CA . GLU A 1 75 ? -5.341 25.369 -8.164 1.00 64.00 75 GLU A CA 1
ATOM 598 C C . GLU A 1 75 ? -3.823 25.103 -8.272 1.00 64.00 75 GLU A C 1
ATOM 600 O O . GLU A 1 75 ? -3.004 25.935 -7.877 1.00 64.00 75 GLU A O 1
ATOM 605 N N . GLY A 1 76 ? -3.419 23.960 -8.841 1.00 55.16 76 GLY A N 1
ATOM 606 C CA . GLY A 1 76 ? -2.029 23.693 -9.222 1.00 55.16 76 GLY A CA 1
ATOM 607 C C . GLY A 1 76 ? -1.494 24.620 -10.323 1.00 55.16 76 GLY A C 1
ATOM 608 O O . GLY A 1 76 ? -0.278 24.700 -10.491 1.00 55.16 76 GLY A O 1
ATOM 609 N N . ASP A 1 77 ? -2.373 25.351 -11.017 1.00 52.44 77 ASP A N 1
ATOM 610 C CA . ASP A 1 77 ? -2.040 26.352 -12.027 1.00 52.44 77 ASP A CA 1
ATOM 611 C C . ASP A 1 77 ? -2.895 27.630 -11.820 1.00 52.44 77 ASP A C 1
ATOM 613 O O . ASP A 1 77 ? -4.051 27.688 -12.217 1.00 52.44 77 ASP A O 1
ATOM 617 N N . GLU A 1 78 ? -2.274 28.677 -11.262 1.00 53.78 78 GLU A N 1
ATOM 618 C CA . GLU A 1 78 ? -2.700 30.100 -11.231 1.00 53.78 78 GLU A CA 1
ATOM 619 C C . GLU A 1 78 ? -3.601 30.631 -10.079 1.00 53.78 78 GLU A C 1
ATOM 621 O O . GLU A 1 78 ? -4.769 30.302 -9.935 1.00 53.78 78 GLU A O 1
ATOM 626 N N . GLU A 1 79 ? -2.976 31.551 -9.321 1.00 54.03 79 GLU A N 1
ATOM 627 C CA . GLU A 1 79 ? -3.440 32.737 -8.564 1.00 54.03 79 GLU A CA 1
ATOM 628 C C . GLU A 1 79 ? -4.804 32.785 -7.833 1.00 54.03 79 GLU A C 1
ATOM 630 O O . GLU A 1 79 ? -5.882 32.656 -8.400 1.00 54.03 79 GLU A O 1
ATOM 635 N N . GLU A 1 80 ? -4.688 33.174 -6.553 1.00 55.22 80 GLU A N 1
ATOM 636 C CA . GLU A 1 80 ? -5.709 33.575 -5.572 1.00 55.22 80 GLU A CA 1
ATOM 637 C C . GLU A 1 80 ? -6.915 34.330 -6.178 1.00 55.22 80 GLU A C 1
ATOM 639 O O . GLU A 1 80 ? -6.883 35.547 -6.377 1.00 55.22 80 GLU A O 1
ATOM 644 N N . GLY A 1 81 ? -8.011 33.607 -6.428 1.00 52.78 81 GLY A N 1
ATOM 645 C CA . GLY A 1 81 ? -9.331 34.163 -6.728 1.00 52.78 81 GLY A CA 1
ATOM 646 C C . GLY A 1 81 ? -10.237 34.124 -5.496 1.00 52.78 81 GLY A C 1
ATOM 647 O O . GLY A 1 81 ? -10.398 33.077 -4.876 1.00 52.78 81 GLY A O 1
ATOM 648 N N . GLU A 1 82 ? -10.809 35.271 -5.129 1.00 58.44 82 GLU A N 1
ATOM 649 C CA . GLU A 1 82 ? -11.673 35.454 -3.955 1.00 58.44 82 GLU A CA 1
ATOM 650 C C . GLU A 1 82 ? -12.893 34.506 -3.961 1.00 58.44 82 GLU A C 1
ATOM 652 O O . GLU A 1 82 ? -13.566 34.332 -4.978 1.00 58.44 82 GLU A O 1
ATOM 657 N N . GLU A 1 83 ? -13.173 33.897 -2.803 1.00 58.53 83 GLU A N 1
ATOM 658 C CA . GLU A 1 83 ? -14.293 32.981 -2.564 1.00 58.53 83 GLU A CA 1
ATOM 659 C C . GLU A 1 83 ? -15.643 33.708 -2.716 1.00 58.53 83 GLU A C 1
ATOM 661 O O . GLU A 1 83 ? -16.067 34.444 -1.825 1.00 58.53 83 GLU A O 1
ATOM 666 N N . GLU A 1 84 ? -16.346 33.497 -3.830 1.00 60.47 84 GLU A N 1
ATOM 667 C CA . GLU A 1 84 ? -17.776 33.809 -3.911 1.00 60.47 84 GLU A CA 1
ATOM 668 C C . GLU A 1 84 ? -18.593 32.585 -3.466 1.00 60.47 84 GLU A C 1
ATOM 670 O O . GLU A 1 84 ? -18.599 31.541 -4.124 1.00 60.47 84 GLU A O 1
ATOM 675 N N . ASP A 1 85 ? -19.270 32.729 -2.322 1.00 56.06 85 ASP A N 1
ATOM 676 C CA . ASP A 1 85 ? -20.254 31.797 -1.764 1.00 56.06 85 ASP A CA 1
ATOM 677 C C . ASP A 1 85 ? -21.439 31.628 -2.735 1.00 56.06 85 ASP A C 1
ATOM 679 O O . ASP A 1 85 ? -22.425 32.370 -2.688 1.00 56.06 85 ASP A O 1
ATOM 683 N N . MET A 1 86 ? -21.340 30.661 -3.647 1.00 56.19 86 MET A N 1
ATOM 684 C CA . MET A 1 86 ? -22.450 30.248 -4.501 1.00 56.19 86 MET A CA 1
ATOM 685 C C . MET A 1 86 ? -23.134 29.029 -3.872 1.00 56.19 86 MET A C 1
ATOM 687 O O . MET A 1 86 ? -22.684 27.892 -4.021 1.00 56.19 86 MET A O 1
ATOM 691 N N . ASP A 1 87 ? -24.220 29.289 -3.139 1.00 56.66 87 ASP A N 1
ATOM 692 C CA . ASP A 1 87 ? -25.188 28.289 -2.673 1.00 56.66 87 ASP A CA 1
ATOM 693 C C . ASP A 1 87 ? -25.951 27.713 -3.883 1.00 56.66 87 ASP A C 1
ATOM 695 O O . ASP A 1 87 ? -27.110 28.046 -4.135 1.00 56.66 87 ASP A O 1
ATOM 699 N N . GLU A 1 88 ? -25.283 26.886 -4.686 1.00 62.06 88 GLU A N 1
ATOM 700 C CA . GLU A 1 88 ? -25.926 26.100 -5.737 1.00 62.06 88 GLU A CA 1
ATOM 701 C C . GLU A 1 88 ? -26.385 24.769 -5.121 1.00 62.06 88 GLU A C 1
ATOM 703 O O . GLU A 1 88 ? -25.606 23.838 -4.897 1.00 62.06 88 GLU A O 1
ATOM 708 N N . GLU A 1 89 ? -27.670 24.723 -4.753 1.00 61.47 89 GLU A N 1
ATOM 709 C CA . GLU A 1 89 ? -28.398 23.496 -4.422 1.00 61.47 89 GLU A CA 1
ATOM 710 C C . GLU A 1 89 ? -28.579 22.674 -5.711 1.00 61.47 89 GLU A C 1
ATOM 712 O O . GLU A 1 89 ? -29.659 22.642 -6.299 1.00 61.47 89 GLU A O 1
ATOM 717 N N . GLU A 1 90 ? -27.507 22.043 -6.194 1.00 60.12 90 GLU A N 1
ATOM 718 C CA . GLU A 1 90 ? -27.631 21.008 -7.219 1.00 60.12 90 GLU A CA 1
ATOM 719 C C . GLU A 1 90 ? -28.262 19.765 -6.573 1.00 60.12 90 GLU A C 1
ATOM 721 O O . GLU A 1 90 ? -27.675 19.104 -5.709 1.00 60.12 90 GLU A O 1
ATOM 726 N N . GLU A 1 91 ? -29.511 19.485 -6.961 1.00 58.78 91 GLU A N 1
ATOM 727 C CA . GLU A 1 91 ? -30.196 18.205 -6.757 1.00 58.78 91 GLU A CA 1
ATOM 728 C C . GLU A 1 91 ? -29.527 17.138 -7.640 1.00 58.78 91 GLU A C 1
ATOM 730 O O . GLU A 1 91 ? -30.118 16.639 -8.596 1.00 58.78 91 GLU A O 1
ATOM 735 N N . ASP A 1 92 ? -28.265 16.820 -7.355 1.00 55.34 92 ASP A N 1
ATOM 736 C CA . ASP A 1 92 ? -27.590 15.695 -7.990 1.00 55.34 92 ASP A CA 1
ATOM 737 C C . ASP A 1 92 ? -28.225 14.397 -7.492 1.00 55.34 92 ASP A C 1
ATOM 739 O O . ASP A 1 92 ? -28.366 14.173 -6.283 1.00 55.34 92 ASP A O 1
ATOM 743 N N . GLU A 1 93 ? -28.629 13.557 -8.447 1.00 58.94 93 GLU A N 1
ATOM 744 C CA . GLU A 1 93 ? -29.100 12.198 -8.207 1.00 58.94 93 GLU A CA 1
ATOM 745 C C . GLU A 1 93 ? -28.123 11.506 -7.245 1.00 58.94 93 GLU A C 1
ATOM 747 O O . GLU A 1 93 ? -26.918 11.463 -7.491 1.00 58.94 93 GLU A O 1
ATOM 752 N N . GLU A 1 94 ? -28.639 11.041 -6.101 1.00 59.97 94 GLU A N 1
ATOM 753 C CA . GLU A 1 94 ? -27.862 10.408 -5.035 1.00 59.97 94 GLU A CA 1
ATOM 754 C C . GLU A 1 94 ? -27.299 9.063 -5.521 1.00 59.97 94 GLU A C 1
ATOM 756 O O . GLU A 1 94 ? -27.804 8.000 -5.167 1.00 59.97 94 GLU A O 1
ATOM 761 N N . GLU A 1 95 ? -26.253 9.086 -6.346 1.00 67.88 95 GLU A N 1
ATOM 762 C CA . GLU A 1 95 ? -25.394 7.920 -6.501 1.00 67.88 95 GLU A CA 1
ATOM 763 C C . GLU A 1 95 ? -24.794 7.633 -5.120 1.00 67.88 95 GLU A C 1
ATOM 765 O O . GLU A 1 95 ? -24.112 8.477 -4.526 1.00 67.88 95 GLU A O 1
ATOM 770 N N . GLU A 1 96 ? -25.124 6.464 -4.563 1.00 74.06 96 GLU A N 1
ATOM 771 C CA . GLU A 1 96 ? -24.560 5.992 -3.303 1.00 74.06 96 GLU A CA 1
ATOM 772 C C . GLU A 1 96 ? -23.054 5.809 -3.492 1.00 74.06 96 GLU A C 1
ATOM 774 O O . GLU A 1 96 ? -22.576 4.813 -4.029 1.00 74.06 96 GLU A O 1
ATOM 779 N N . GLN A 1 97 ? -22.301 6.833 -3.099 1.00 80.62 97 GLN A N 1
ATOM 780 C CA . GLN A 1 97 ? -20.851 6.811 -3.131 1.00 80.62 97 GLN A CA 1
ATOM 781 C C . GLN A 1 97 ? -20.355 5.825 -2.069 1.00 80.62 97 GLN A C 1
ATOM 783 O O . GLN A 1 97 ? -20.668 5.979 -0.887 1.00 80.62 97 GLN A O 1
ATOM 788 N N . GLN A 1 98 ? -19.583 4.832 -2.502 1.00 90.88 98 GLN A N 1
ATOM 789 C CA . GLN A 1 98 ? -18.898 3.894 -1.619 1.00 90.88 98 GLN A CA 1
ATOM 790 C C . GLN A 1 98 ? -17.608 4.522 -1.088 1.00 90.88 98 GLN A C 1
ATOM 792 O O . GLN A 1 98 ? -16.974 5.340 -1.762 1.00 90.88 98 GLN A O 1
ATOM 797 N N . TYR A 1 99 ? -17.241 4.145 0.131 1.00 92.62 99 TYR A N 1
ATOM 798 C CA . TYR A 1 99 ? -16.020 4.580 0.800 1.00 92.62 99 TYR A CA 1
ATOM 799 C C . TYR A 1 99 ? -15.242 3.353 1.236 1.00 92.62 99 TYR A C 1
ATOM 801 O O . TYR A 1 99 ? -15.841 2.311 1.476 1.00 92.62 99 TYR A O 1
ATOM 809 N N . PHE A 1 100 ? -13.926 3.482 1.354 1.00 94.56 100 PHE A N 1
ATOM 810 C CA . PHE A 1 100 ? -13.056 2.365 1.705 1.00 94.56 100 PHE A CA 1
ATOM 811 C C . PHE A 1 100 ? -12.106 2.758 2.832 1.00 94.56 100 PHE A C 1
ATOM 813 O O . PHE A 1 100 ? -11.667 3.904 2.893 1.00 94.56 100 PHE A O 1
ATOM 820 N N . ILE A 1 101 ? -11.796 1.832 3.735 1.00 94.56 101 ILE A N 1
ATOM 821 C CA . ILE A 1 101 ? -10.780 1.985 4.780 1.00 94.56 101 ILE A CA 1
ATOM 822 C C . ILE A 1 101 ? -9.571 1.154 4.366 1.00 94.56 101 ILE A C 1
ATOM 824 O O . ILE A 1 101 ? -9.720 0.013 3.938 1.00 94.56 101 ILE A O 1
ATOM 828 N N . GLY A 1 102 ? -8.376 1.716 4.507 1.00 88.56 102 GLY A N 1
ATOM 829 C CA . GLY A 1 102 ? -7.145 0.972 4.262 1.00 88.56 102 GLY A CA 1
ATOM 830 C C . GLY A 1 102 ? -5.895 1.699 4.747 1.00 88.56 102 GLY A C 1
ATOM 831 O O . GLY A 1 102 ? -5.983 2.804 5.298 1.00 88.56 102 GLY A O 1
ATOM 832 N N . PRO A 1 103 ? -4.710 1.103 4.557 1.00 88.19 103 PRO A N 1
ATOM 833 C CA . PRO A 1 103 ? -3.453 1.696 4.983 1.00 88.19 103 PRO A CA 1
ATOM 834 C C . PRO A 1 103 ? -2.977 2.794 4.024 1.00 88.19 103 PRO A C 1
ATOM 836 O O . PRO A 1 103 ? -3.005 2.651 2.804 1.00 88.19 103 PRO A O 1
ATOM 839 N N . LYS A 1 104 ? -2.434 3.873 4.587 1.00 84.81 104 LYS A N 1
ATOM 840 C CA . LYS A 1 104 ? -1.586 4.850 3.902 1.00 84.81 104 LYS A CA 1
ATOM 841 C C . LYS A 1 104 ? -0.296 5.065 4.678 1.00 84.81 104 LYS A C 1
ATOM 843 O O . LYS A 1 104 ? -0.244 4.918 5.897 1.00 84.81 104 LYS A O 1
ATOM 848 N N . CYS A 1 105 ? 0.746 5.500 3.985 1.00 78.62 105 CYS A N 1
ATOM 849 C CA . CYS A 1 105 ? 1.884 6.094 4.672 1.00 78.62 105 CYS A CA 1
ATOM 850 C C . CYS A 1 105 ? 1.456 7.429 5.294 1.00 78.62 105 CYS A C 1
ATOM 852 O O . CYS A 1 105 ? 0.751 8.215 4.656 1.00 78.62 105 CYS A O 1
ATOM 854 N N . SER A 1 106 ? 1.907 7.705 6.517 1.00 81.38 106 SER A N 1
ATOM 855 C CA . SER A 1 106 ? 1.794 9.041 7.097 1.00 81.38 106 SER A CA 1
ATOM 856 C C . SER A 1 106 ? 2.540 10.061 6.241 1.00 81.38 106 SER A C 1
ATOM 858 O O . SER A 1 106 ? 3.448 9.709 5.484 1.00 81.38 106 SER A O 1
ATOM 860 N N . ASP A 1 107 ? 2.230 11.346 6.403 1.00 79.06 107 ASP A N 1
ATOM 861 C CA . ASP A 1 107 ? 2.886 12.425 5.643 1.00 79.06 107 ASP A CA 1
ATOM 862 C C . ASP A 1 107 ? 4.409 12.463 5.872 1.00 79.06 107 ASP A C 1
ATOM 864 O O . ASP A 1 107 ? 5.177 12.972 5.057 1.00 79.06 107 ASP A O 1
ATOM 868 N N . SER A 1 108 ? 4.859 11.902 6.999 1.00 73.56 108 SER A N 1
ATOM 869 C CA . SER A 1 108 ? 6.275 11.746 7.329 1.00 73.56 108 SER A CA 1
ATOM 870 C C . SER A 1 108 ? 6.950 10.560 6.628 1.00 73.56 108 SER A C 1
ATOM 872 O O . SER A 1 108 ? 8.178 10.473 6.631 1.00 73.56 108 SER A O 1
ATOM 874 N N . GLY A 1 109 ? 6.165 9.629 6.079 1.00 69.75 109 GLY A N 1
ATOM 875 C CA . GLY A 1 109 ? 6.604 8.345 5.536 1.00 69.75 109 GLY A CA 1
ATOM 876 C C . GLY A 1 109 ? 7.066 7.337 6.593 1.00 69.75 109 GLY A C 1
ATOM 877 O O . GLY A 1 109 ? 7.504 6.251 6.240 1.00 69.75 109 GLY A O 1
ATOM 878 N N . LYS A 1 110 ? 7.016 7.674 7.886 1.00 64.06 110 LYS A N 1
ATOM 879 C CA . LYS A 1 110 ? 7.615 6.852 8.953 1.00 64.06 110 LYS A CA 1
ATOM 880 C C . LYS A 1 110 ? 6.670 5.818 9.548 1.00 64.06 110 LYS A C 1
ATOM 882 O O . LYS A 1 110 ? 7.120 4.869 10.177 1.00 64.06 110 LYS A O 1
ATOM 887 N N . THR A 1 111 ? 5.371 6.022 9.389 1.00 67.06 111 THR A N 1
ATOM 888 C CA . THR A 1 111 ? 4.328 5.205 10.011 1.00 67.06 111 THR A CA 1
ATOM 889 C C . THR A 1 111 ? 3.289 4.843 8.965 1.00 67.06 111 THR A C 1
ATOM 891 O O . THR A 1 111 ? 3.056 5.607 8.028 1.00 67.06 111 THR A O 1
ATOM 894 N N . ILE A 1 112 ? 2.681 3.671 9.122 1.00 75.00 112 ILE A N 1
ATOM 895 C CA . ILE A 1 112 ? 1.490 3.291 8.368 1.00 75.00 112 ILE A CA 1
ATOM 896 C C . ILE A 1 112 ? 0.299 3.670 9.240 1.00 75.00 112 ILE A C 1
ATOM 898 O O . ILE A 1 112 ? 0.217 3.267 10.399 1.00 75.00 112 ILE A O 1
ATOM 902 N N . GLU A 1 113 ? -0.591 4.473 8.685 1.00 86.19 113 GLU A N 1
ATOM 903 C CA . GLU A 1 113 ? -1.821 4.927 9.320 1.00 86.19 113 GLU A CA 1
ATOM 904 C C . GLU A 1 113 ? -2.993 4.449 8.477 1.00 86.19 113 GLU A C 1
ATOM 906 O O . GLU A 1 113 ? -2.887 4.360 7.257 1.00 86.19 113 GLU A O 1
ATOM 911 N N . LEU A 1 114 ? -4.126 4.162 9.101 1.00 89.50 114 LEU A N 1
ATOM 912 C CA . LEU A 1 114 ? -5.338 3.901 8.346 1.00 89.50 114 LEU A CA 1
ATOM 913 C C . LEU A 1 114 ? -5.962 5.225 7.905 1.00 89.50 114 LEU A C 1
ATOM 915 O O . LEU A 1 114 ? -5.939 6.228 8.625 1.00 89.50 114 LEU A O 1
ATOM 919 N N . SER A 1 115 ? -6.552 5.229 6.716 1.00 92.12 115 SER A N 1
ATOM 920 C CA . SER A 1 115 ? -7.304 6.366 6.195 1.00 92.12 115 SER A CA 1
ATOM 921 C C . SER A 1 115 ? -8.548 5.903 5.454 1.00 92.12 115 SER A C 1
ATOM 923 O O . SER A 1 115 ? -8.742 4.712 5.219 1.00 92.12 115 SER A O 1
ATOM 925 N N . LEU A 1 116 ? -9.407 6.865 5.137 1.00 94.06 116 LEU A N 1
ATOM 926 C CA . LEU A 1 116 ? -10.601 6.656 4.336 1.00 94.06 116 LEU A CA 1
ATOM 927 C C . LEU A 1 116 ? -10.298 7.043 2.886 1.00 94.06 116 LEU A C 1
ATOM 929 O O . LEU A 1 116 ? -9.569 8.005 2.656 1.00 94.06 116 LEU A O 1
ATOM 933 N N . PHE A 1 117 ? -10.879 6.341 1.922 1.00 93.88 117 PHE A N 1
ATOM 934 C CA . PHE A 1 117 ? -10.618 6.489 0.494 1.00 93.88 117 PHE A CA 1
ATOM 935 C C . PHE A 1 117 ? -11.921 6.513 -0.309 1.00 93.88 117 PHE A C 1
ATOM 937 O O . PHE A 1 117 ? -12.952 6.006 0.138 1.00 93.88 117 PHE A O 1
ATOM 944 N N . TYR A 1 118 ? -11.869 7.107 -1.504 1.00 90.50 118 TYR A N 1
ATOM 945 C CA . TYR A 1 118 ? -12.987 7.104 -2.462 1.00 90.50 118 TYR A CA 1
ATOM 946 C C . TYR A 1 118 ? -12.982 5.894 -3.404 1.00 90.50 118 TYR A C 1
ATOM 948 O O . TYR A 1 118 ? -13.936 5.713 -4.158 1.00 90.50 118 TYR A O 1
ATOM 956 N N . ASP A 1 119 ? -11.898 5.122 -3.419 1.00 89.44 119 ASP A N 1
ATOM 957 C CA . ASP A 1 119 ? -11.669 4.052 -4.381 1.00 89.44 119 ASP A CA 1
ATOM 958 C C . ASP A 1 119 ? -11.333 2.729 -3.690 1.00 89.44 119 ASP A C 1
ATOM 960 O O . ASP A 1 119 ? -10.677 2.705 -2.650 1.00 89.44 119 ASP A O 1
ATOM 964 N N . GLU A 1 120 ? -11.748 1.631 -4.321 1.00 88.94 120 GLU A N 1
ATOM 965 C CA . GLU A 1 120 ? -11.559 0.252 -3.845 1.00 88.94 120 GLU A CA 1
ATOM 966 C C . GLU A 1 120 ? -10.090 -0.187 -3.758 1.00 88.94 120 GLU A C 1
ATOM 968 O O . GLU A 1 120 ? -9.786 -1.231 -3.190 1.00 88.94 120 GLU A O 1
ATOM 973 N N . ASN A 1 121 ? -9.170 0.596 -4.329 1.00 85.44 121 ASN A N 1
ATOM 974 C CA . ASN A 1 121 ? -7.737 0.317 -4.308 1.00 85.44 121 ASN A CA 1
ATOM 975 C C . ASN A 1 121 ? -6.987 1.186 -3.285 1.00 85.44 121 ASN A C 1
ATOM 977 O O . ASN A 1 121 ? -5.764 1.072 -3.174 1.00 85.44 121 ASN A O 1
ATOM 981 N N . CYS A 1 122 ? -7.696 2.039 -2.538 1.00 87.19 122 CYS A N 1
ATOM 982 C CA . CYS A 1 122 ? -7.147 2.937 -1.531 1.00 87.19 122 CYS A CA 1
ATOM 983 C C . CYS A 1 122 ? -6.026 3.854 -2.069 1.00 87.19 122 CYS A C 1
ATOM 985 O O . CYS A 1 122 ? -4.964 4.005 -1.462 1.00 87.19 122 CYS A O 1
ATOM 987 N N . TRP A 1 123 ? -6.239 4.490 -3.224 1.00 84.31 123 TRP A N 1
ATOM 988 C CA . TRP A 1 123 ? -5.266 5.405 -3.837 1.00 84.31 123 TRP A CA 1
ATOM 989 C C . TRP A 1 123 ? -5.485 6.874 -3.481 1.00 84.31 123 TRP A C 1
ATOM 991 O O . TRP A 1 123 ? -4.523 7.644 -3.434 1.00 84.31 123 TRP A O 1
ATOM 1001 N N . GLN A 1 124 ? -6.731 7.290 -3.255 1.00 85.88 124 GLN A N 1
ATOM 1002 C CA . GLN A 1 124 ? -7.090 8.689 -3.009 1.00 85.88 124 GLN A CA 1
ATOM 1003 C C . GLN A 1 124 ? -7.614 8.892 -1.581 1.00 85.88 124 GLN A C 1
ATOM 1005 O O . GLN A 1 124 ? -8.820 8.753 -1.352 1.00 85.88 124 GLN A O 1
ATOM 1010 N N . PRO A 1 125 ? -6.735 9.225 -0.611 1.00 90.69 125 PRO A N 1
ATOM 1011 C CA . PRO A 1 125 ? -7.139 9.374 0.780 1.00 90.69 125 PRO A CA 1
ATOM 1012 C C . PRO A 1 125 ? -7.971 10.641 1.010 1.00 90.69 125 PRO A C 1
ATOM 1014 O O . PRO A 1 125 ? -7.811 11.664 0.335 1.00 90.69 125 PRO A O 1
ATOM 1017 N N . ILE A 1 126 ? -8.822 10.577 2.030 1.00 91.94 126 ILE A N 1
ATOM 1018 C CA . ILE A 1 126 ? -9.705 11.641 2.505 1.00 91.94 126 ILE A CA 1
ATOM 1019 C C . ILE A 1 126 ? -9.105 12.215 3.792 1.00 91.94 126 ILE A C 1
ATOM 1021 O O . ILE A 1 126 ? -9.356 11.734 4.891 1.00 91.94 126 ILE A O 1
ATOM 1025 N N . GLU A 1 127 ? -8.292 13.261 3.659 1.00 86.19 127 GLU A N 1
ATOM 1026 C CA . GLU A 1 127 ? -7.516 13.829 4.777 1.00 86.19 127 GLU A CA 1
ATOM 1027 C C . GLU A 1 127 ? -8.368 14.556 5.829 1.00 86.19 127 GLU A C 1
ATOM 1029 O O . GLU A 1 127 ? -7.975 14.657 6.988 1.00 86.19 127 GLU A O 1
ATOM 1034 N N . GLU A 1 128 ? -9.528 15.094 5.440 1.00 83.50 128 GLU A N 1
ATOM 1035 C CA . GLU A 1 128 ? -10.347 15.935 6.326 1.00 83.50 128 GLU A CA 1
ATOM 1036 C C . GLU A 1 128 ? -11.242 15.138 7.287 1.00 83.50 128 GLU A C 1
ATOM 1038 O O . GLU A 1 128 ? -11.916 15.739 8.128 1.00 83.50 128 GLU A O 1
ATOM 1043 N N . MET A 1 129 ? -11.274 13.808 7.167 1.00 83.88 129 MET A N 1
ATOM 1044 C CA . MET A 1 129 ? -12.166 12.952 7.942 1.00 83.88 129 MET A CA 1
ATOM 1045 C C . MET A 1 129 ? -11.388 11.906 8.738 1.00 83.88 129 MET A C 1
ATOM 1047 O O . MET A 1 129 ? -10.536 11.199 8.210 1.00 83.88 129 MET A O 1
ATOM 1051 N N . GLY A 1 130 ? -11.704 11.807 10.030 1.00 83.56 130 GLY A N 1
ATOM 1052 C CA . GLY A 1 130 ? -11.186 10.752 10.896 1.00 83.56 130 GLY A CA 1
ATOM 1053 C C . GLY A 1 130 ? -12.002 9.466 10.768 1.00 83.56 130 GLY A C 1
ATOM 1054 O O . GLY A 1 130 ? -13.212 9.509 10.552 1.00 83.56 130 GLY A O 1
ATOM 1055 N N . LEU A 1 131 ? -11.347 8.323 10.967 1.00 88.06 131 LEU A N 1
ATOM 1056 C CA . LEU A 1 131 ? -11.971 6.997 10.873 1.00 88.06 131 LEU A CA 1
ATOM 1057 C C . LEU A 1 131 ? -12.964 6.684 11.994 1.00 88.06 131 LEU A C 1
ATOM 1059 O O . LEU A 1 131 ? -13.835 5.842 11.813 1.00 88.06 131 LEU A O 1
ATOM 1063 N N . GLY A 1 132 ? -12.891 7.393 13.123 1.00 83.44 132 GLY A N 1
ATOM 1064 C CA . GLY A 1 132 ? -13.774 7.159 14.271 1.00 83.44 132 GLY A CA 1
ATOM 1065 C C . GLY A 1 132 ? -15.263 7.419 14.014 1.00 83.44 132 GLY A C 1
ATOM 1066 O O . GLY A 1 132 ? -16.060 7.192 14.909 1.00 83.44 132 GLY A O 1
ATOM 1067 N N . VAL A 1 133 ? -15.652 7.920 12.834 1.00 80.94 133 VAL A N 1
ATOM 1068 C CA . VAL A 1 133 ? -17.072 8.031 12.447 1.00 80.94 133 VAL A CA 1
ATOM 1069 C C . VAL A 1 133 ? -17.580 6.777 11.720 1.00 80.94 133 VAL A C 1
ATOM 1071 O O . VAL A 1 133 ? -18.783 6.567 11.633 1.00 80.94 133 VAL A O 1
ATOM 1074 N N . PHE A 1 134 ? -16.675 5.947 11.197 1.00 85.69 134 PHE A N 1
ATOM 1075 C CA . PHE A 1 134 ? -17.002 4.680 10.528 1.00 85.69 134 PHE A CA 1
ATOM 1076 C C . PHE A 1 134 ? -16.787 3.474 11.438 1.00 85.69 134 PHE A C 1
ATOM 1078 O O . PHE A 1 134 ? -17.330 2.406 11.190 1.00 85.69 134 PHE A O 1
ATOM 1085 N N . LEU A 1 135 ? -15.978 3.643 12.480 1.00 87.69 135 LEU A N 1
ATOM 1086 C CA . LEU A 1 135 ? -15.624 2.588 13.411 1.00 87.69 135 LEU A CA 1
ATOM 1087 C C . LEU A 1 135 ? -16.341 2.833 14.735 1.00 87.69 135 LEU A C 1
ATOM 1089 O O . LEU A 1 135 ? -16.282 3.938 15.271 1.00 87.69 135 LEU A O 1
ATOM 1093 N N . ASP A 1 136 ? -16.973 1.797 15.288 1.00 84.25 136 ASP A N 1
ATOM 1094 C CA . ASP A 1 136 ? -17.651 1.835 16.597 1.00 84.25 136 ASP A CA 1
ATOM 1095 C C . ASP A 1 136 ? -16.646 1.800 17.772 1.00 84.25 136 ASP A C 1
ATOM 1097 O O . ASP A 1 136 ? -16.850 1.149 18.794 1.00 84.25 136 ASP A O 1
ATOM 1101 N N . GLY A 1 137 ? -15.497 2.463 17.609 1.00 84.88 137 GLY A N 1
ATOM 1102 C CA . GLY A 1 137 ? -14.398 2.429 18.562 1.00 84.88 137 GLY A CA 1
ATOM 1103 C C . GLY A 1 137 ? -13.170 3.226 18.130 1.00 84.88 137 GLY A C 1
ATOM 1104 O O . GLY A 1 137 ? -13.066 3.730 17.009 1.00 84.88 137 GLY A O 1
ATOM 1105 N N . GLU A 1 138 ? -12.220 3.356 19.053 1.00 85.69 138 GLU A N 1
ATOM 1106 C CA . GLU A 1 138 ? -10.931 3.986 18.778 1.00 85.69 138 GLU A CA 1
ATOM 1107 C C . GLU A 1 138 ? -9.983 2.970 18.132 1.00 85.69 138 GLU A C 1
ATOM 1109 O O . GLU A 1 138 ? -9.825 1.841 18.602 1.00 85.69 138 GLU A O 1
ATOM 1114 N N . LEU A 1 139 ? -9.346 3.373 17.033 1.00 85.00 139 LEU A N 1
ATOM 1115 C CA . LEU A 1 139 ? -8.381 2.526 16.347 1.00 85.00 139 LEU A CA 1
ATOM 1116 C C . LEU A 1 139 ? -7.160 2.286 17.216 1.00 85.00 139 LEU A C 1
ATOM 1118 O O . LEU A 1 139 ? -6.433 3.206 17.598 1.00 85.00 139 LEU A O 1
ATOM 1122 N N . SER A 1 140 ? -6.901 1.013 17.454 1.00 84.38 140 SER A N 1
ATOM 1123 C CA . SER A 1 140 ? -5.719 0.554 18.132 1.00 84.38 140 SER A CA 1
ATOM 1124 C C . SER A 1 140 ? -4.658 0.142 17.124 1.00 84.38 140 SER A C 1
ATOM 1126 O O . SER A 1 140 ? -4.779 -0.858 16.424 1.00 84.38 140 SER A O 1
ATOM 1128 N N . TYR A 1 141 ? -3.562 0.892 17.109 1.00 76.94 141 TYR A N 1
ATOM 1129 C CA . TYR A 1 141 ? -2.370 0.551 16.336 1.00 76.94 141 TYR A CA 1
ATOM 1130 C C . TYR A 1 141 ? -1.403 -0.343 17.116 1.00 76.94 141 TYR A C 1
ATOM 1132 O O . TYR A 1 141 ? -0.260 -0.482 16.702 1.00 76.94 141 TYR A O 1
ATOM 1140 N N . TYR A 1 142 ? -1.794 -0.919 18.257 1.00 72.50 142 TYR A N 1
ATOM 1141 C CA . TYR A 1 142 ? -0.851 -1.635 19.122 1.00 72.50 142 TYR A CA 1
ATOM 1142 C C . TYR A 1 142 ? -0.180 -2.818 18.409 1.00 72.50 142 TYR A C 1
ATOM 1144 O O . TYR A 1 142 ? 1.037 -2.966 18.499 1.00 72.50 142 TYR A O 1
ATOM 1152 N N . PHE A 1 143 ? -0.919 -3.587 17.604 1.00 65.94 143 PHE A N 1
ATOM 1153 C CA . PHE A 1 143 ? -0.318 -4.663 16.812 1.00 65.94 143 PHE A CA 1
ATOM 1154 C C . PHE A 1 143 ? 0.633 -4.118 15.732 1.00 65.94 143 PHE A C 1
ATOM 1156 O O . PHE A 1 143 ? 1.729 -4.639 15.529 1.00 65.94 143 PHE A O 1
ATOM 1163 N N . MET A 1 144 ? 0.265 -2.998 15.102 1.00 64.12 144 MET A N 1
ATOM 1164 C CA . MET A 1 144 ? 1.111 -2.310 14.125 1.00 64.12 144 MET A CA 1
ATOM 1165 C C . MET A 1 144 ? 2.315 -1.605 14.765 1.00 64.12 144 MET A C 1
ATOM 1167 O O . MET A 1 144 ? 3.323 -1.422 14.093 1.00 64.12 144 MET A O 1
ATOM 1171 N N . GLN A 1 145 ? 2.291 -1.255 16.055 1.00 63.84 145 GLN A N 1
ATOM 1172 C CA . GLN A 1 145 ? 3.424 -0.607 16.727 1.00 63.84 145 GLN A CA 1
ATOM 1173 C C . GLN A 1 145 ? 4.688 -1.463 16.713 1.00 63.84 145 GLN A C 1
ATOM 1175 O O . GLN A 1 145 ? 5.786 -0.919 16.639 1.00 63.84 145 GLN A O 1
ATOM 1180 N N . HIS A 1 146 ? 4.545 -2.787 16.689 1.00 57.56 146 HIS A N 1
ATOM 1181 C CA . HIS A 1 146 ? 5.670 -3.709 16.543 1.00 57.56 146 HIS A CA 1
ATOM 1182 C C . HIS A 1 146 ? 6.323 -3.663 15.154 1.00 57.56 146 HIS A C 1
ATOM 1184 O O . HIS A 1 146 ? 7.459 -4.101 14.998 1.00 57.56 146 HIS A O 1
ATOM 1190 N N . THR A 1 147 ? 5.641 -3.085 14.163 1.00 53.38 147 THR A N 1
ATOM 1191 C CA . THR A 1 147 ? 6.194 -2.827 12.827 1.00 53.38 147 THR A CA 1
ATOM 1192 C C . THR A 1 147 ? 6.946 -1.494 12.739 1.00 53.38 147 THR A C 1
ATOM 1194 O O . THR A 1 147 ? 7.637 -1.236 11.758 1.00 53.38 147 THR A O 1
ATOM 1197 N N . PHE A 1 148 ? 6.869 -0.633 13.757 1.00 54.94 148 PHE A N 1
ATOM 1198 C CA . PHE A 1 148 ? 7.544 0.663 13.752 1.00 54.94 148 PHE A CA 1
ATOM 1199 C C . PHE A 1 148 ? 8.854 0.579 14.553 1.00 54.94 148 PHE A C 1
ATOM 1201 O O . PHE A 1 148 ? 8.839 0.476 15.779 1.00 54.94 148 PHE A O 1
ATOM 1208 N N . ARG A 1 149 ? 10.021 0.659 13.890 1.00 50.91 149 ARG A N 1
ATOM 1209 C CA . ARG A 1 149 ? 11.297 0.859 14.608 1.00 50.91 149 ARG A CA 1
ATOM 1210 C C . ARG A 1 149 ? 11.350 2.281 15.175 1.00 50.91 149 ARG A C 1
ATOM 1212 O O . ARG A 1 149 ? 11.094 3.255 14.473 1.00 50.91 149 ARG A O 1
ATOM 1219 N N . ALA A 1 150 ? 11.780 2.406 16.430 1.00 53.12 150 ALA A N 1
ATOM 1220 C CA . ALA A 1 150 ? 11.851 3.668 17.177 1.00 53.12 150 ALA A CA 1
ATOM 1221 C C . ALA A 1 150 ? 12.859 4.712 16.632 1.00 53.12 150 ALA A C 1
ATOM 1223 O O . ALA A 1 150 ? 12.896 5.837 17.127 1.00 53.12 150 ALA A O 1
ATOM 1224 N N . ASN A 1 151 ? 13.670 4.371 15.623 1.00 51.38 151 ASN A N 1
ATOM 1225 C CA . ASN A 1 151 ? 14.838 5.152 15.201 1.00 51.38 151 ASN A CA 1
ATOM 1226 C C . ASN A 1 151 ? 14.743 5.646 13.746 1.00 51.38 151 ASN A C 1
ATOM 1228 O O . ASN A 1 151 ? 15.549 5.258 12.906 1.00 51.38 151 ASN A O 1
ATOM 1232 N N . ASP A 1 152 ? 13.776 6.522 13.451 1.00 50.44 152 ASP A N 1
ATOM 1233 C CA . ASP A 1 152 ? 13.694 7.290 12.190 1.00 50.44 152 ASP A CA 1
ATOM 1234 C C . ASP A 1 152 ? 13.639 6.473 10.877 1.00 50.44 152 ASP A C 1
ATOM 1236 O O . ASP A 1 152 ? 13.766 7.044 9.790 1.00 50.44 152 ASP A O 1
ATOM 1240 N N . ALA A 1 153 ? 13.396 5.164 10.949 1.00 45.47 153 ALA A N 1
ATOM 1241 C CA . ALA A 1 153 ? 13.273 4.307 9.780 1.00 45.47 153 ALA A CA 1
ATOM 1242 C C . ALA A 1 153 ? 11.873 4.423 9.158 1.00 45.47 153 ALA A C 1
ATOM 1244 O O . ALA A 1 153 ? 10.852 4.155 9.786 1.00 45.47 153 ALA A O 1
ATOM 1245 N N . VAL A 1 154 ? 11.864 4.842 7.896 1.00 54.09 154 VAL A N 1
ATOM 1246 C CA . VAL A 1 154 ? 10.755 4.721 6.949 1.00 54.09 154 VAL A CA 1
ATOM 1247 C C . VAL A 1 154 ? 10.629 3.231 6.628 1.00 54.09 154 VAL A C 1
ATOM 1249 O O . VAL A 1 154 ? 11.492 2.693 5.942 1.00 54.09 154 VAL A O 1
ATOM 1252 N N . CYS A 1 155 ? 9.592 2.577 7.153 1.00 50.69 155 CYS A N 1
ATOM 1253 C CA . CYS A 1 155 ? 9.304 1.147 6.981 1.00 50.69 155 CYS A CA 1
ATOM 1254 C C . CYS A 1 155 ? 10.262 0.175 7.703 1.00 50.69 155 CYS A C 1
ATOM 1256 O O . CYS A 1 155 ? 11.422 0.479 7.986 1.00 50.69 155 CYS A O 1
ATOM 1258 N N . LEU A 1 156 ? 9.745 -1.025 7.998 1.00 55.91 156 LEU A N 1
ATOM 1259 C CA . LEU A 1 156 ? 10.524 -2.164 8.487 1.00 55.91 156 LEU A CA 1
ATOM 1260 C C . LEU A 1 156 ? 11.752 -2.369 7.607 1.00 55.91 156 LEU A C 1
ATOM 1262 O O . LEU A 1 156 ? 11.644 -2.624 6.407 1.00 55.91 156 LEU A O 1
ATOM 1266 N N . THR A 1 157 ? 12.928 -2.260 8.214 1.00 49.69 157 THR A N 1
ATOM 1267 C CA . THR A 1 157 ? 14.169 -2.644 7.555 1.00 49.69 157 THR A CA 1
ATOM 1268 C C . THR A 1 157 ? 14.210 -4.163 7.554 1.00 49.69 157 THR A C 1
ATOM 1270 O O . THR A 1 157 ? 14.160 -4.774 8.619 1.00 49.69 157 THR A O 1
ATOM 1273 N N . CYS A 1 158 ? 14.343 -4.759 6.374 1.00 55.19 158 CYS A N 1
ATOM 1274 C CA . CYS A 1 158 ? 14.600 -6.188 6.249 1.00 55.19 158 CYS A CA 1
ATOM 1275 C C . CYS A 1 158 ? 16.021 -6.581 6.655 1.00 55.19 158 CYS A C 1
ATOM 1277 O O . CYS A 1 158 ? 16.366 -7.739 6.503 1.00 55.19 158 CYS A O 1
ATOM 1279 N N . ALA A 1 159 ? 16.831 -5.651 7.163 1.00 58.47 159 ALA A N 1
ATOM 1280 C CA . ALA A 1 159 ? 18.073 -5.983 7.839 1.00 58.47 159 ALA A CA 1
ATOM 1281 C C . ALA A 1 159 ? 17.769 -6.374 9.296 1.00 58.47 159 ALA A C 1
ATOM 1283 O O . ALA A 1 159 ? 17.047 -5.651 10.002 1.00 58.47 159 ALA A O 1
ATOM 1284 N N . GLU A 1 160 ? 18.309 -7.512 9.730 1.00 62.09 160 GLU A N 1
ATOM 1285 C CA . GLU A 1 160 ? 18.378 -7.919 11.139 1.00 62.09 160 GLU A CA 1
ATOM 1286 C C . GLU A 1 160 ? 18.918 -6.762 12.016 1.00 62.09 160 GLU A C 1
ATOM 1288 O O . GLU A 1 160 ? 19.693 -5.915 11.563 1.00 62.09 160 GLU A O 1
ATOM 1293 N N . ASP A 1 161 ? 18.429 -6.638 13.256 1.00 56.88 161 ASP A N 1
ATOM 1294 C CA . ASP A 1 161 ? 18.976 -5.657 14.209 1.00 56.88 161 ASP A CA 1
ATOM 1295 C C . ASP A 1 161 ? 20.175 -6.280 14.934 1.00 56.88 161 ASP A C 1
ATOM 1297 O O . ASP A 1 161 ? 20.061 -7.330 15.560 1.00 56.88 161 ASP A O 1
ATOM 1301 N N . ASP A 1 162 ? 21.296 -5.565 14.920 1.00 57.91 162 ASP A N 1
ATOM 1302 C CA . ASP A 1 162 ? 22.618 -5.938 15.452 1.00 57.91 162 ASP A CA 1
ATOM 1303 C C . ASP A 1 162 ? 22.679 -6.043 17.003 1.00 57.91 162 ASP A C 1
ATOM 1305 O O . ASP A 1 162 ? 23.730 -5.887 17.634 1.00 57.91 162 ASP A O 1
ATOM 1309 N N . GLU A 1 163 ? 21.544 -6.243 17.684 1.00 51.97 163 GLU A N 1
ATOM 1310 C CA . GLU A 1 163 ? 21.468 -6.194 19.153 1.00 51.97 163 GLU A CA 1
ATOM 1311 C C . GLU A 1 163 ? 22.079 -7.426 19.851 1.00 51.97 163 GLU A C 1
ATOM 1313 O O . GLU A 1 163 ? 22.232 -7.428 21.074 1.00 51.97 163 GLU A O 1
ATOM 1318 N N . ASN A 1 164 ? 22.531 -8.430 19.092 1.00 50.41 164 ASN A N 1
ATOM 1319 C CA . ASN A 1 164 ? 23.324 -9.557 19.587 1.00 50.41 164 ASN A CA 1
ATOM 1320 C C . ASN A 1 164 ? 24.738 -9.584 18.990 1.00 50.41 164 ASN A C 1
ATOM 1322 O O . ASN A 1 164 ? 25.209 -10.638 18.569 1.00 50.41 164 ASN A O 1
ATOM 1326 N N . ALA A 1 165 ? 25.443 -8.447 19.054 1.00 46.09 165 ALA A N 1
ATOM 1327 C CA . ALA A 1 165 ? 26.875 -8.307 18.764 1.00 46.09 165 ALA A CA 1
ATOM 1328 C C . ALA A 1 165 ? 27.768 -9.164 19.697 1.00 46.09 165 ALA A C 1
ATOM 1330 O O . ALA A 1 165 ? 28.538 -8.682 20.540 1.00 46.09 165 ALA A O 1
ATOM 1331 N N . ASN A 1 166 ? 27.672 -10.478 19.548 1.00 47.16 166 ASN A N 1
ATOM 1332 C CA . ASN A 1 166 ? 28.641 -11.444 20.013 1.00 47.16 166 ASN A CA 1
ATOM 1333 C C . ASN A 1 166 ? 29.774 -11.394 18.987 1.00 47.16 166 ASN A C 1
ATOM 1335 O O . ASN A 1 166 ? 29.544 -11.689 17.829 1.00 47.16 166 ASN A O 1
ATOM 1339 N N . GLN A 1 167 ? 30.977 -11.001 19.416 1.00 43.53 167 GLN A N 1
ATOM 1340 C CA . GLN A 1 167 ? 32.137 -10.580 18.599 1.00 43.53 167 GLN A CA 1
ATOM 1341 C C . GLN A 1 167 ? 32.743 -11.639 17.635 1.00 43.53 167 GLN A C 1
ATOM 1343 O O . GLN A 1 167 ? 33.965 -11.754 17.559 1.00 43.53 167 GLN A O 1
ATOM 1348 N N . ASN A 1 168 ? 31.931 -12.430 16.934 1.00 52.16 168 ASN A N 1
ATOM 1349 C CA . ASN A 1 168 ? 32.333 -13.508 16.030 1.00 52.16 168 ASN A CA 1
ATOM 1350 C C . ASN A 1 168 ? 31.517 -13.561 14.715 1.00 52.16 168 ASN A C 1
ATOM 1352 O O . ASN A 1 168 ? 31.656 -14.551 14.004 1.00 52.16 168 ASN A O 1
ATOM 1356 N N . ASP A 1 169 ? 30.715 -12.554 14.367 1.00 46.59 169 ASP A N 1
ATOM 1357 C CA . ASP A 1 169 ? 29.752 -12.601 13.251 1.00 46.59 169 ASP A CA 1
ATOM 1358 C C . ASP A 1 169 ? 30.114 -11.701 12.051 1.00 46.59 169 ASP A C 1
ATOM 1360 O O . ASP A 1 169 ? 29.246 -11.138 11.391 1.00 46.59 169 ASP A O 1
ATOM 1364 N N . GLU A 1 170 ? 31.394 -11.633 11.662 1.00 49.06 170 GLU A N 1
ATOM 1365 C CA . GLU A 1 170 ? 31.772 -11.030 10.364 1.00 49.06 170 GLU A CA 1
ATOM 1366 C C . GLU A 1 170 ? 31.115 -11.737 9.140 1.00 49.06 170 GLU A C 1
ATOM 1368 O O . GLU A 1 170 ? 31.378 -11.343 8.004 1.00 49.06 170 GLU A O 1
ATOM 1373 N N . GLU A 1 171 ? 30.270 -12.757 9.352 1.00 51.97 171 GLU A N 1
ATOM 1374 C CA . GLU A 1 171 ? 29.476 -13.464 8.338 1.00 51.97 171 GLU A CA 1
ATOM 1375 C C . GLU A 1 171 ? 27.950 -13.189 8.390 1.00 51.97 171 GLU A C 1
ATOM 1377 O O . GLU A 1 171 ? 27.310 -13.450 7.373 1.00 51.97 171 GLU A O 1
ATOM 1382 N N . ASP A 1 172 ? 27.376 -12.604 9.460 1.00 48.31 172 ASP A N 1
ATOM 1383 C CA . ASP A 1 172 ? 25.901 -12.497 9.633 1.00 48.31 172 ASP A CA 1
ATOM 1384 C C . ASP A 1 172 ? 25.345 -11.058 9.491 1.00 48.31 172 ASP A C 1
ATOM 1386 O O . ASP A 1 172 ? 24.136 -10.840 9.492 1.00 48.31 172 ASP A O 1
ATOM 1390 N N . ALA A 1 173 ? 26.203 -10.052 9.279 1.00 47.56 173 ALA A N 1
ATOM 1391 C CA . ALA A 1 173 ? 25.800 -8.637 9.178 1.00 47.56 173 ALA A CA 1
ATOM 1392 C C . ALA A 1 173 ? 24.907 -8.279 7.958 1.00 47.56 173 ALA A C 1
ATOM 1394 O O . ALA A 1 173 ? 24.491 -7.127 7.818 1.00 47.56 173 ALA A O 1
ATOM 1395 N N . ASP A 1 174 ? 24.622 -9.249 7.082 1.00 53.62 174 ASP A N 1
ATOM 1396 C CA . ASP A 1 174 ? 23.747 -9.122 5.909 1.00 53.62 174 ASP A CA 1
ATOM 1397 C C . ASP A 1 174 ? 22.468 -9.994 6.024 1.00 53.62 174 ASP A C 1
ATOM 1399 O O . ASP A 1 174 ? 21.749 -10.157 5.033 1.00 53.62 174 ASP A O 1
ATOM 1403 N N . GLU A 1 175 ? 22.184 -10.588 7.191 1.00 58.59 175 GLU A N 1
ATOM 1404 C CA . GLU A 1 175 ? 21.051 -11.505 7.372 1.00 58.59 175 GLU A CA 1
ATOM 1405 C C . GLU A 1 175 ? 19.698 -10.758 7.347 1.00 58.59 175 GLU A C 1
ATOM 1407 O O . GLU A 1 175 ? 19.545 -9.628 7.835 1.00 58.59 175 GLU A O 1
ATOM 1412 N N . VAL A 1 176 ? 18.722 -11.361 6.659 1.00 60.69 176 VAL A N 1
ATOM 1413 C CA . VAL A 1 176 ? 17.412 -10.758 6.407 1.00 60.69 176 VAL A CA 1
ATOM 1414 C C . VAL A 1 176 ? 16.505 -11.048 7.597 1.00 60.69 176 VAL A C 1
ATOM 1416 O O . VAL A 1 176 ? 16.402 -12.189 8.020 1.00 60.69 176 VAL A O 1
ATOM 1419 N N . ASN A 1 177 ? 15.809 -10.031 8.111 1.00 66.12 177 ASN A N 1
ATOM 1420 C CA . ASN A 1 177 ? 14.887 -10.205 9.236 1.00 66.12 177 ASN A CA 1
ATOM 1421 C C . ASN A 1 177 ? 13.860 -11.313 8.939 1.00 66.12 177 ASN A C 1
ATOM 1423 O O . ASN A 1 177 ? 13.193 -11.248 7.904 1.00 66.12 177 ASN A O 1
ATOM 1427 N N . GLU A 1 178 ? 13.668 -12.256 9.869 1.00 62.53 178 GLU A N 1
ATOM 1428 C CA . GLU A 1 178 ? 12.717 -13.380 9.762 1.00 62.53 178 GLU A CA 1
ATOM 1429 C C . GLU A 1 178 ? 11.315 -12.955 9.265 1.00 62.53 178 GLU A C 1
ATOM 1431 O O . GLU A 1 178 ? 10.671 -13.657 8.483 1.00 62.53 178 GLU A O 1
ATOM 1436 N N . MET A 1 179 ? 10.810 -11.783 9.663 1.00 64.19 179 MET A N 1
ATOM 1437 C CA . MET A 1 179 ? 9.520 -11.269 9.187 1.00 64.19 179 MET A CA 1
ATOM 1438 C C . MET A 1 179 ? 9.551 -10.915 7.694 1.00 64.19 179 MET A C 1
ATOM 1440 O O . MET A 1 179 ? 8.582 -11.158 6.976 1.00 64.19 179 MET A O 1
ATOM 1444 N N . CYS A 1 180 ? 10.659 -10.347 7.220 1.00 61.38 180 CYS A N 1
ATOM 1445 C CA . CYS A 1 180 ? 10.868 -10.063 5.808 1.00 61.38 180 CYS A CA 1
ATOM 1446 C C . CYS A 1 180 ? 11.120 -11.328 4.997 1.00 61.38 180 CYS A C 1
ATOM 1448 O O . CYS A 1 180 ? 10.638 -11.394 3.872 1.00 61.38 180 CYS A O 1
ATOM 1450 N N . GLU A 1 181 ? 11.803 -12.331 5.549 1.00 61.53 181 GLU A N 1
ATOM 1451 C CA . GLU A 1 181 ? 11.934 -13.641 4.906 1.00 61.53 181 GLU A CA 1
ATOM 1452 C C . GLU A 1 181 ? 10.568 -14.306 4.741 1.00 61.53 181 GLU A C 1
ATOM 1454 O O . GLU A 1 181 ? 10.209 -14.704 3.638 1.00 61.53 181 GLU A O 1
ATOM 1459 N N . ASN A 1 182 ? 9.753 -14.321 5.798 1.00 57.59 182 ASN A N 1
ATOM 1460 C CA . ASN A 1 182 ? 8.404 -14.879 5.760 1.00 57.59 182 ASN A CA 1
ATOM 1461 C C . ASN A 1 182 ? 7.469 -14.104 4.817 1.00 57.59 182 ASN A C 1
ATOM 1463 O O . ASN A 1 182 ? 6.708 -14.716 4.069 1.00 57.59 182 ASN A O 1
ATOM 1467 N N . LEU A 1 183 ? 7.520 -12.764 4.816 1.00 61.84 183 LEU A N 1
ATOM 1468 C CA . LEU A 1 183 ? 6.752 -11.935 3.877 1.00 61.84 183 LEU A CA 1
ATOM 1469 C C . LEU A 1 183 ? 7.213 -12.139 2.438 1.00 61.84 183 LEU A C 1
ATOM 1471 O O . LEU A 1 183 ? 6.386 -12.242 1.535 1.00 61.84 183 LEU A O 1
ATOM 1475 N N . TYR A 1 184 ? 8.524 -12.207 2.220 1.00 62.66 184 TYR A N 1
ATOM 1476 C CA . TYR A 1 184 ? 9.091 -12.499 0.918 1.00 62.66 184 TYR A CA 1
ATOM 1477 C C . TYR A 1 184 ? 8.643 -13.889 0.461 1.00 62.66 184 TYR A C 1
ATOM 1479 O O . TYR A 1 184 ? 8.095 -14.003 -0.628 1.00 62.66 184 TYR A O 1
ATOM 1487 N N . ASP A 1 185 ? 8.743 -14.925 1.289 1.00 57.84 185 ASP A N 1
ATOM 1488 C CA . ASP A 1 185 ? 8.308 -16.294 0.983 1.00 57.84 185 ASP A CA 1
ATOM 1489 C C . ASP A 1 185 ? 6.806 -16.459 0.764 1.00 57.84 185 ASP A C 1
ATOM 1491 O O . ASP A 1 185 ? 6.401 -17.301 -0.040 1.00 57.84 185 ASP A O 1
ATOM 1495 N N . ALA A 1 186 ? 5.987 -15.647 1.430 1.00 56.66 186 ALA A N 1
ATOM 1496 C CA . ALA A 1 186 ? 4.549 -15.585 1.196 1.00 56.66 186 ALA A CA 1
ATOM 1497 C C . ALA A 1 186 ? 4.179 -14.745 -0.039 1.00 56.66 186 ALA A C 1
ATOM 1499 O O . ALA A 1 186 ? 3.078 -14.891 -0.573 1.00 56.66 186 ALA A O 1
ATOM 1500 N N . SER A 1 187 ? 5.068 -13.859 -0.498 1.00 64.31 187 SER A N 1
ATOM 1501 C CA . SER A 1 187 ? 4.788 -12.991 -1.637 1.00 64.31 187 SER A CA 1
ATOM 1502 C C . SER A 1 187 ? 4.751 -13.777 -2.949 1.00 64.31 187 SER A C 1
ATOM 1504 O O . SER A 1 187 ? 5.502 -14.726 -3.179 1.00 64.31 187 SER A O 1
ATOM 1506 N N . ALA A 1 188 ? 3.856 -13.367 -3.842 1.00 56.62 188 ALA A N 1
ATOM 1507 C CA . ALA A 1 188 ? 3.762 -13.905 -5.186 1.00 56.62 188 ALA A CA 1
ATOM 1508 C C . ALA A 1 188 ? 4.983 -13.436 -6.004 1.00 56.62 188 ALA A C 1
ATOM 1510 O O . ALA A 1 188 ? 5.017 -12.315 -6.518 1.00 56.62 188 ALA A O 1
ATOM 1511 N N . LYS A 1 189 ? 6.024 -14.273 -6.084 1.00 68.88 189 LYS A N 1
ATOM 1512 C CA . LYS A 1 189 ? 7.293 -13.922 -6.740 1.00 68.88 189 LYS A CA 1
ATOM 1513 C C . LYS A 1 189 ? 7.183 -14.107 -8.256 1.00 68.88 189 LYS A C 1
ATOM 1515 O O . LYS A 1 189 ? 6.684 -15.121 -8.730 1.00 68.88 189 LYS A O 1
ATOM 1520 N N . CYS A 1 190 ? 7.665 -13.132 -9.028 1.00 66.38 190 CYS A N 1
ATOM 1521 C CA . CYS A 1 190 ? 8.019 -13.336 -10.431 1.00 66.38 190 CYS A CA 1
ATOM 1522 C C . CYS A 1 190 ? 9.362 -12.675 -10.738 1.00 66.38 190 CYS A C 1
ATOM 1524 O O . CYS A 1 190 ? 9.432 -11.524 -11.173 1.00 66.38 190 CYS A O 1
ATOM 1526 N N . GLU A 1 191 ? 10.453 -13.389 -10.480 1.00 66.12 191 GLU A N 1
ATOM 1527 C CA . GLU A 1 191 ? 11.786 -12.769 -10.425 1.00 66.12 191 GLU A CA 1
ATOM 1528 C C . GLU A 1 191 ? 12.564 -12.875 -11.731 1.00 66.12 191 GLU A C 1
ATOM 1530 O O . GLU A 1 191 ? 13.467 -12.080 -12.007 1.00 66.12 191 GLU A O 1
ATOM 1535 N N . THR A 1 192 ? 12.162 -13.822 -12.577 1.00 61.78 192 THR A N 1
ATOM 1536 C CA . THR A 1 192 ? 12.784 -14.095 -13.878 1.00 61.78 192 THR A CA 1
ATOM 1537 C C . THR A 1 192 ? 12.910 -12.843 -14.774 1.00 61.78 192 THR A C 1
ATOM 1539 O O . THR A 1 192 ? 13.971 -12.659 -15.379 1.00 61.78 192 THR A O 1
ATOM 1542 N N . PRO A 1 193 ? 11.911 -11.934 -14.869 1.00 58.06 193 PRO A N 1
ATOM 1543 C CA . PRO A 1 193 ? 12.020 -10.720 -15.686 1.00 58.06 193 PRO A CA 1
ATOM 1544 C C . PRO A 1 193 ? 13.004 -9.674 -15.136 1.00 58.06 193 PRO A C 1
ATOM 1546 O O . PRO A 1 193 ? 13.516 -8.863 -15.906 1.00 58.06 193 PRO A O 1
ATOM 1549 N N . ASN A 1 194 ? 13.297 -9.693 -13.831 1.00 57.72 194 ASN A N 1
ATOM 1550 C CA . ASN A 1 194 ? 14.095 -8.667 -13.148 1.00 57.72 194 ASN A CA 1
ATOM 1551 C C . ASN A 1 194 ? 15.607 -8.954 -13.154 1.00 57.72 194 ASN A C 1
ATOM 1553 O O . ASN A 1 194 ? 16.378 -8.299 -12.456 1.00 57.72 194 ASN A O 1
ATOM 1557 N N . GLY A 1 195 ? 16.064 -9.898 -13.982 1.00 48.09 195 GLY A N 1
ATOM 1558 C CA . GLY A 1 195 ? 17.492 -10.107 -14.234 1.00 48.09 195 GLY A CA 1
ATOM 1559 C C . GLY A 1 195 ? 18.219 -10.937 -13.176 1.00 48.09 195 GLY A C 1
ATOM 1560 O O . GLY A 1 195 ? 19.446 -11.033 -13.228 1.00 48.09 195 GLY A O 1
ATOM 1561 N N . ILE A 1 196 ? 17.495 -11.590 -12.265 1.00 58.19 196 ILE A N 1
ATOM 1562 C CA . ILE A 1 196 ? 18.067 -12.604 -11.377 1.00 58.19 196 ILE A CA 1
ATOM 1563 C C . ILE A 1 196 ? 18.227 -13.895 -12.193 1.00 58.19 196 ILE A C 1
ATOM 1565 O O . ILE A 1 196 ? 17.385 -14.785 -12.201 1.00 58.19 196 ILE A O 1
ATOM 1569 N N . THR A 1 197 ? 19.322 -13.973 -12.955 1.00 52.34 197 THR A N 1
ATOM 1570 C CA . THR A 1 197 ? 19.632 -15.089 -13.875 1.00 52.34 197 THR A CA 1
ATOM 1571 C C . THR A 1 197 ? 19.810 -16.454 -13.198 1.00 52.34 197 THR A C 1
ATOM 1573 O O . THR A 1 197 ? 19.908 -17.454 -13.901 1.00 52.34 197 THR A O 1
ATOM 1576 N N . ALA A 1 198 ? 19.858 -16.485 -11.866 1.00 51.91 198 ALA A N 1
ATOM 1577 C CA . ALA A 1 198 ? 19.909 -17.679 -11.026 1.00 51.91 198 ALA A CA 1
ATOM 1578 C C . ALA A 1 198 ? 18.859 -17.571 -9.902 1.00 51.91 198 ALA A C 1
ATOM 1580 O O . ALA A 1 198 ? 19.179 -17.742 -8.730 1.00 51.91 198 ALA A O 1
ATOM 1581 N N . GLY A 1 199 ? 17.635 -17.170 -10.260 1.00 50.94 199 GLY A N 1
ATOM 1582 C CA . GLY A 1 199 ? 16.528 -17.034 -9.313 1.00 50.94 199 GLY A CA 1
ATOM 1583 C C . GLY A 1 199 ? 16.201 -18.346 -8.600 1.00 50.94 199 GLY A C 1
ATOM 1584 O O . GLY A 1 199 ? 16.575 -19.426 -9.064 1.00 50.94 199 GLY A O 1
ATOM 1585 N N . PHE A 1 200 ? 15.484 -18.224 -7.482 1.00 53.47 200 PHE A N 1
ATOM 1586 C CA . PHE A 1 200 ? 15.119 -19.283 -6.531 1.00 53.47 200 PHE A CA 1
ATOM 1587 C C . PHE A 1 200 ? 14.677 -20.606 -7.195 1.00 53.47 200 PHE A C 1
ATOM 1589 O O . PHE A 1 200 ? 15.043 -21.689 -6.733 1.00 53.47 200 PHE A O 1
ATOM 1596 N N . MET A 1 201 ? 13.979 -20.532 -8.339 1.00 52.00 201 MET A N 1
ATOM 1597 C CA . MET A 1 201 ? 13.576 -21.701 -9.133 1.00 52.00 201 MET A CA 1
ATOM 1598 C C . MET A 1 201 ? 14.731 -22.609 -9.568 1.00 52.00 201 MET A C 1
ATOM 1600 O O . MET A 1 201 ? 14.546 -23.817 -9.660 1.00 52.00 201 MET A O 1
ATOM 1604 N N . GLN A 1 202 ? 15.913 -22.075 -9.880 1.00 51.75 202 GLN A N 1
ATOM 1605 C CA . GLN A 1 202 ? 16.974 -22.877 -10.493 1.00 51.75 202 GLN A CA 1
ATOM 1606 C C . GLN A 1 202 ? 17.786 -23.669 -9.464 1.00 51.75 202 GLN A C 1
ATOM 1608 O O . GLN A 1 202 ? 18.244 -24.765 -9.767 1.00 51.75 202 GLN A O 1
ATOM 1613 N N . THR A 1 203 ? 17.941 -23.139 -8.251 1.00 53.19 203 THR A N 1
ATOM 1614 C CA . THR A 1 203 ? 18.691 -23.789 -7.169 1.00 53.19 203 THR A CA 1
ATOM 1615 C C . THR A 1 203 ? 17.827 -24.748 -6.352 1.00 53.19 203 THR A C 1
ATOM 1617 O O . THR A 1 203 ? 18.303 -25.814 -5.989 1.00 53.19 203 THR A O 1
ATOM 1620 N N . LYS A 1 204 ? 16.547 -24.434 -6.106 1.00 57.31 204 LYS A N 1
ATOM 1621 C CA . LYS A 1 204 ? 15.676 -25.246 -5.230 1.00 57.31 204 LYS A CA 1
ATOM 1622 C C . LYS A 1 204 ? 14.919 -26.368 -5.950 1.00 57.31 204 LYS A C 1
ATOM 1624 O O . LYS A 1 204 ? 14.625 -27.394 -5.339 1.00 57.31 204 LYS A O 1
ATOM 1629 N N . MET A 1 205 ? 14.680 -26.234 -7.259 1.00 54.03 205 MET A N 1
ATOM 1630 C CA . MET A 1 205 ? 14.069 -27.295 -8.075 1.00 54.03 205 MET A CA 1
ATOM 1631 C C . MET A 1 205 ? 14.994 -28.515 -8.235 1.00 54.03 205 MET A C 1
ATOM 1633 O O . MET A 1 205 ? 14.508 -29.636 -8.384 1.00 54.03 205 MET A O 1
ATOM 1637 N N . GLU A 1 206 ? 16.317 -28.322 -8.170 1.00 58.66 206 GLU A N 1
ATOM 1638 C CA . GLU A 1 206 ? 17.294 -29.422 -8.180 1.00 58.66 206 GLU A CA 1
ATOM 1639 C C . GLU A 1 206 ? 17.327 -30.197 -6.847 1.00 58.66 206 GLU A C 1
ATOM 1641 O O . GLU A 1 206 ? 17.605 -31.398 -6.854 1.00 58.66 206 GLU A O 1
ATOM 1646 N N . ASP A 1 207 ? 16.950 -29.549 -5.738 1.00 62.84 207 ASP A N 1
ATOM 1647 C CA . ASP A 1 207 ? 16.963 -30.125 -4.386 1.00 62.84 207 ASP A CA 1
ATOM 1648 C C . ASP A 1 207 ? 15.605 -30.716 -3.946 1.00 62.84 207 ASP A C 1
ATOM 1650 O O . ASP A 1 207 ? 15.525 -31.397 -2.922 1.00 62.84 207 ASP A O 1
ATOM 1654 N N . GLY A 1 208 ? 14.536 -30.530 -4.733 1.00 59.69 208 GLY A N 1
ATOM 1655 C CA . GLY A 1 208 ? 13.209 -31.106 -4.464 1.00 59.69 208 GLY A CA 1
ATOM 1656 C C . GLY A 1 208 ? 12.475 -30.478 -3.274 1.00 59.69 208 GLY A C 1
ATOM 1657 O O . GLY A 1 208 ? 11.533 -31.068 -2.744 1.00 59.69 208 GLY A O 1
ATOM 1658 N N . GLU A 1 209 ? 12.901 -29.293 -2.845 1.00 57.06 209 GLU A N 1
ATOM 1659 C CA . GLU A 1 209 ? 12.247 -28.516 -1.799 1.00 57.06 209 GLU A CA 1
ATOM 1660 C C . GLU A 1 209 ? 11.337 -27.448 -2.442 1.00 57.06 209 GLU A C 1
ATOM 1662 O O . GLU A 1 209 ? 11.695 -26.853 -3.456 1.00 57.06 209 GLU A O 1
ATOM 1667 N N . TYR A 1 210 ? 10.178 -27.170 -1.829 1.00 61.53 210 TYR A N 1
ATOM 1668 C CA . TYR A 1 210 ? 9.275 -26.053 -2.176 1.00 61.53 210 TYR A CA 1
ATOM 1669 C C . TYR A 1 210 ? 8.478 -26.148 -3.502 1.00 61.53 210 TYR A C 1
ATOM 1671 O O . TYR A 1 210 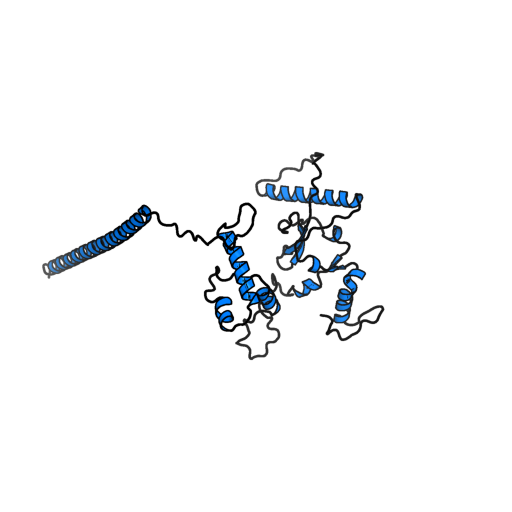? 8.290 -25.137 -4.179 1.00 61.53 210 TYR A O 1
ATOM 1679 N N . GLU A 1 211 ? 7.898 -27.313 -3.840 1.00 59.47 211 GLU A N 1
ATOM 1680 C CA . GLU A 1 211 ? 6.969 -27.465 -4.993 1.00 59.47 211 GLU A CA 1
ATOM 1681 C C . GLU A 1 211 ? 5.865 -26.386 -5.026 1.00 59.47 211 GLU A C 1
ATOM 1683 O O . GLU A 1 211 ? 5.591 -25.806 -6.076 1.00 59.47 211 GLU A O 1
ATOM 1688 N N . ASN A 1 212 ? 5.297 -26.039 -3.865 1.00 62.97 212 ASN A N 1
ATOM 1689 C CA . ASN A 1 212 ? 4.237 -25.029 -3.769 1.00 62.97 212 ASN A CA 1
ATOM 1690 C C . ASN A 1 212 ? 4.711 -23.613 -4.151 1.00 62.97 212 ASN A C 1
ATOM 1692 O O . ASN A 1 212 ? 3.937 -22.847 -4.724 1.00 62.97 212 ASN A O 1
ATOM 1696 N N . GLN A 1 213 ? 5.966 -23.247 -3.856 1.00 59.41 213 GLN A N 1
ATOM 1697 C CA . GLN A 1 213 ? 6.503 -21.930 -4.229 1.00 59.41 213 GLN A CA 1
ATOM 1698 C C . GLN A 1 213 ? 6.790 -21.865 -5.731 1.00 59.41 213 GLN A C 1
ATOM 1700 O O . GLN A 1 213 ? 6.489 -20.853 -6.356 1.00 59.41 213 GLN A O 1
ATOM 1705 N N . VAL A 1 214 ? 7.277 -22.959 -6.327 1.00 67.75 214 VAL A N 1
ATOM 1706 C CA . VAL A 1 214 ? 7.512 -23.048 -7.778 1.00 67.75 214 VAL A CA 1
ATOM 1707 C C . VAL A 1 214 ? 6.200 -22.930 -8.558 1.00 67.75 214 VAL A C 1
ATOM 1709 O O . VAL A 1 214 ? 6.138 -22.197 -9.545 1.00 67.75 214 VAL A O 1
ATOM 1712 N N . GLU A 1 215 ? 5.130 -23.600 -8.116 1.00 69.62 215 GLU A N 1
ATOM 1713 C CA . GLU A 1 215 ? 3.811 -23.468 -8.753 1.00 69.62 215 GLU A CA 1
ATOM 1714 C C . GLU A 1 215 ? 3.233 -22.053 -8.602 1.00 69.62 215 GLU A C 1
ATOM 1716 O O . GLU A 1 215 ? 2.692 -21.501 -9.563 1.00 69.62 215 GLU A O 1
ATOM 1721 N N . THR A 1 216 ? 3.392 -21.439 -7.426 1.00 70.62 216 THR A N 1
ATOM 1722 C CA . THR A 1 216 ? 2.908 -20.075 -7.161 1.00 70.62 216 THR A CA 1
ATOM 1723 C C . THR A 1 216 ? 3.664 -19.039 -7.992 1.00 70.62 216 THR A C 1
ATOM 1725 O O . THR A 1 216 ? 3.037 -18.172 -8.606 1.00 70.62 216 THR A O 1
ATOM 1728 N N . GLU A 1 217 ? 4.992 -19.149 -8.089 1.00 71.75 217 GLU A N 1
ATOM 1729 C CA . GLU A 1 217 ? 5.810 -18.288 -8.948 1.00 71.75 217 GLU A CA 1
ATOM 1730 C C . GLU A 1 217 ? 5.456 -18.486 -10.422 1.00 71.75 217 GLU A C 1
ATOM 1732 O O . GLU A 1 217 ? 5.263 -17.511 -11.146 1.00 71.75 217 GLU A O 1
ATOM 1737 N N . PHE A 1 218 ? 5.295 -19.732 -10.876 1.00 72.62 218 PHE A N 1
ATOM 1738 C CA . PHE A 1 218 ? 4.905 -20.010 -12.254 1.00 72.62 218 PHE A CA 1
ATOM 1739 C C . PHE A 1 218 ? 3.560 -19.363 -12.613 1.00 72.62 218 PHE A C 1
ATOM 1741 O O . PHE A 1 218 ? 3.462 -18.690 -13.641 1.00 72.62 218 PHE A O 1
ATOM 1748 N N . LEU A 1 219 ? 2.538 -19.514 -11.763 1.00 73.06 219 LEU A N 1
ATOM 1749 C CA . LEU A 1 219 ? 1.214 -18.921 -11.980 1.00 73.06 219 LEU A CA 1
ATOM 1750 C C . LEU A 1 219 ? 1.263 -17.390 -11.959 1.00 73.06 219 LEU A C 1
ATOM 1752 O O . LEU A 1 219 ? 0.709 -16.742 -12.849 1.00 73.06 219 LEU A O 1
ATOM 1756 N N . THR A 1 220 ? 1.978 -16.814 -10.994 1.00 74.31 220 THR A N 1
ATOM 1757 C CA . THR A 1 220 ? 2.132 -15.361 -10.844 1.00 74.31 220 THR A CA 1
ATOM 1758 C C . THR A 1 220 ? 2.898 -14.764 -12.021 1.00 74.31 220 THR A C 1
ATOM 1760 O O . THR A 1 220 ? 2.468 -13.778 -12.618 1.00 74.31 220 THR A O 1
ATOM 1763 N N . CYS A 1 221 ? 4.004 -15.388 -12.429 1.00 72.50 221 CYS A N 1
ATOM 1764 C CA . CYS A 1 221 ? 4.752 -14.979 -13.609 1.00 72.50 221 CYS A CA 1
ATOM 1765 C C . CYS A 1 221 ? 3.949 -15.123 -14.894 1.00 72.50 221 CYS A C 1
ATOM 1767 O O . CYS A 1 221 ? 4.050 -14.261 -15.768 1.00 72.50 221 CYS A O 1
ATOM 1769 N N . ALA A 1 222 ? 3.183 -16.202 -15.050 1.00 72.75 222 ALA A N 1
ATOM 1770 C CA . ALA A 1 222 ? 2.329 -16.392 -16.215 1.00 72.75 222 ALA A CA 1
ATOM 1771 C C . ALA A 1 222 ? 1.256 -15.297 -16.280 1.00 72.75 222 ALA A C 1
ATOM 1773 O O . ALA A 1 222 ? 1.062 -14.698 -17.337 1.00 72.75 222 ALA A O 1
ATOM 1774 N N . PHE A 1 223 ? 0.639 -14.972 -15.142 1.00 71.50 223 PHE A N 1
ATOM 1775 C CA . PHE A 1 223 ? -0.319 -13.880 -15.003 1.00 71.50 223 PHE A CA 1
ATOM 1776 C C . PHE A 1 223 ? 0.301 -12.526 -15.375 1.00 71.50 223 PHE A C 1
ATOM 1778 O O . PHE A 1 223 ? -0.190 -11.857 -16.284 1.00 71.50 223 PHE A O 1
ATOM 1785 N N . ILE A 1 224 ? 1.423 -12.144 -14.759 1.00 70.25 224 ILE A N 1
ATOM 1786 C CA . ILE A 1 224 ? 2.098 -10.864 -15.035 1.00 70.25 224 ILE A CA 1
ATOM 1787 C C . ILE A 1 224 ? 2.528 -10.776 -16.503 1.00 70.25 224 ILE A C 1
ATOM 1789 O O . ILE A 1 224 ? 2.317 -9.752 -17.152 1.00 70.25 224 ILE A O 1
ATOM 1793 N N . ASN A 1 225 ? 3.085 -11.852 -17.063 1.00 68.00 225 ASN A N 1
ATOM 1794 C CA . ASN A 1 225 ? 3.423 -11.887 -18.482 1.00 68.00 225 ASN A CA 1
ATOM 1795 C C . ASN A 1 225 ? 2.170 -11.734 -19.350 1.00 68.00 225 ASN A C 1
ATOM 1797 O O . ASN A 1 225 ? 2.212 -10.986 -20.320 1.00 68.00 225 ASN A O 1
ATOM 1801 N N . SER A 1 226 ? 1.048 -12.365 -19.002 1.00 66.75 226 SER A N 1
ATOM 1802 C CA . SER A 1 226 ? -0.195 -12.214 -19.766 1.00 66.75 226 SER A CA 1
ATOM 1803 C C . SER A 1 226 ? -0.682 -10.759 -19.818 1.00 66.75 226 SER A C 1
ATOM 1805 O O . SER A 1 226 ? -1.124 -10.295 -20.870 1.00 66.75 226 SER A O 1
ATOM 1807 N N . LEU A 1 227 ? -0.498 -9.999 -18.729 1.00 67.12 227 LEU A N 1
ATOM 1808 C CA . LEU A 1 227 ? -0.774 -8.562 -18.690 1.00 67.12 227 LEU A CA 1
ATOM 1809 C C . LEU A 1 227 ? 0.196 -7.776 -19.583 1.00 67.12 227 LEU A C 1
ATOM 1811 O O . LEU A 1 227 ? -0.243 -6.978 -20.408 1.00 67.12 227 LEU A O 1
ATOM 1815 N N . VAL A 1 228 ? 1.506 -8.033 -19.476 1.00 66.94 228 VAL A N 1
ATOM 1816 C CA . VAL A 1 228 ? 2.543 -7.351 -20.280 1.00 66.94 228 VAL A CA 1
ATOM 1817 C C . VAL A 1 228 ? 2.366 -7.609 -21.779 1.00 66.94 228 VAL A C 1
ATOM 1819 O O . VAL A 1 228 ? 2.550 -6.709 -22.600 1.00 66.94 228 VAL A O 1
ATOM 1822 N N . TRP A 1 229 ? 2.000 -8.835 -22.146 1.00 67.31 229 TRP A N 1
ATOM 1823 C CA . TRP A 1 229 ? 1.799 -9.255 -23.532 1.00 67.31 229 TRP A CA 1
ATOM 1824 C C . TRP A 1 229 ? 0.371 -9.015 -24.034 1.00 67.31 229 TRP A C 1
ATOM 1826 O O . TRP A 1 229 ? 0.083 -9.307 -25.195 1.00 67.31 229 TRP A O 1
ATOM 1836 N N . ASN A 1 230 ? -0.493 -8.420 -23.202 1.00 63.25 230 ASN A N 1
ATOM 1837 C CA . ASN A 1 230 ? -1.871 -8.067 -23.529 1.00 63.25 230 ASN A CA 1
ATOM 1838 C C . ASN A 1 230 ? -2.704 -9.279 -24.000 1.00 63.25 230 ASN A C 1
ATOM 1840 O O . ASN A 1 230 ? -3.529 -9.162 -24.906 1.00 63.25 230 ASN A O 1
ATOM 1844 N N . SER A 1 231 ? -2.446 -10.456 -23.419 1.00 61.59 231 SER A N 1
ATOM 1845 C CA . SER A 1 231 ? -3.043 -11.744 -23.793 1.00 61.59 231 SER A CA 1
ATOM 1846 C C . SER A 1 231 ? -4.260 -12.099 -22.930 1.00 61.59 231 SER A C 1
ATOM 1848 O O . SER A 1 231 ? -4.411 -13.236 -22.483 1.00 61.59 231 SER A O 1
ATOM 1850 N N . TYR A 1 232 ? -5.115 -11.118 -22.664 1.00 62.94 232 TYR A N 1
ATOM 1851 C CA . TYR A 1 232 ? -6.411 -11.322 -22.025 1.00 62.94 232 TYR A CA 1
ATOM 1852 C C . TYR A 1 232 ? -7.517 -11.216 -23.073 1.00 62.94 232 TYR A C 1
ATOM 1854 O O . TYR A 1 232 ? -7.415 -10.488 -24.064 1.00 62.94 232 TYR A O 1
ATOM 1862 N N . THR A 1 233 ? -8.581 -11.981 -22.870 1.00 62.78 233 THR A N 1
ATOM 1863 C CA . THR A 1 233 ? -9.785 -11.890 -23.700 1.00 62.78 233 THR A CA 1
ATOM 1864 C C . THR A 1 233 ? -10.518 -10.567 -23.446 1.00 62.78 233 THR A C 1
ATOM 1866 O O . THR A 1 233 ? -10.308 -9.914 -22.426 1.00 62.78 233 THR A O 1
ATOM 1869 N N . GLU A 1 234 ? -11.430 -10.168 -24.340 1.00 56.81 234 GLU A N 1
ATOM 1870 C CA . GLU A 1 234 ? -12.292 -8.985 -24.130 1.00 56.81 234 GLU A CA 1
ATOM 1871 C C . GLU A 1 234 ? -13.160 -9.093 -22.857 1.00 56.81 234 GLU A C 1
ATOM 1873 O O . GLU A 1 234 ? -13.700 -8.094 -22.389 1.00 56.81 234 GLU A O 1
ATOM 1878 N N . THR A 1 235 ? -13.275 -10.293 -22.278 1.00 63.28 235 THR A N 1
ATOM 1879 C CA . THR A 1 235 ? -13.966 -10.582 -21.014 1.00 63.28 235 THR A CA 1
ATOM 1880 C C . THR A 1 235 ? -13.036 -10.631 -19.796 1.00 63.28 235 THR A C 1
ATOM 1882 O O . THR A 1 235 ? -13.506 -10.927 -18.703 1.00 63.28 235 THR A O 1
ATOM 1885 N N . GLY A 1 236 ? -11.736 -10.353 -19.952 1.00 59.16 236 GLY A N 1
ATOM 1886 C CA . GLY A 1 236 ? -10.760 -10.335 -18.854 1.00 59.16 236 GLY A CA 1
ATOM 1887 C C . GLY A 1 236 ? -10.268 -11.713 -18.398 1.00 59.16 236 GLY A C 1
ATOM 1888 O O . GLY A 1 236 ? -9.511 -11.801 -17.436 1.00 59.16 236 GLY A O 1
ATOM 1889 N N . GLU A 1 237 ? -10.656 -12.795 -19.081 1.00 64.75 237 GLU A N 1
ATOM 1890 C CA . GLU A 1 237 ? -10.128 -14.130 -18.790 1.00 64.75 237 GLU A CA 1
ATOM 1891 C C . GLU A 1 237 ? -8.715 -14.280 -19.364 1.00 64.75 237 GLU A C 1
ATOM 1893 O O . GLU A 1 237 ? -8.455 -13.907 -20.517 1.00 64.75 237 GLU A O 1
ATOM 1898 N N . ILE A 1 238 ? -7.825 -14.850 -18.551 1.00 54.62 238 ILE A N 1
ATOM 1899 C CA . ILE A 1 238 ? -6.434 -15.134 -18.901 1.00 54.62 238 ILE A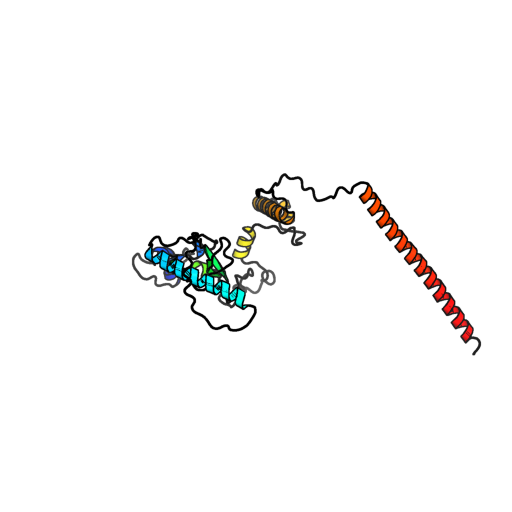 CA 1
ATOM 1900 C C . ILE A 1 238 ? -6.371 -16.529 -19.504 1.00 54.62 238 ILE A C 1
ATOM 1902 O O . ILE A 1 238 ? -6.549 -17.538 -18.821 1.00 54.62 238 ILE A O 1
ATOM 1906 N N . ASP A 1 239 ? -6.136 -16.580 -20.811 1.00 60.03 239 ASP A N 1
ATOM 1907 C CA . ASP A 1 239 ? -6.035 -17.830 -21.550 1.00 60.03 239 ASP A CA 1
ATOM 1908 C C . ASP A 1 239 ? -4.602 -18.376 -21.452 1.00 60.03 239 ASP A C 1
ATOM 1910 O O . ASP A 1 239 ? -3.735 -18.069 -22.268 1.00 60.03 239 ASP A O 1
ATOM 1914 N N . PHE A 1 240 ? -4.349 -19.200 -20.429 1.00 54.97 240 PHE A N 1
ATOM 1915 C CA . PHE A 1 240 ? -3.071 -19.905 -20.244 1.00 54.97 240 PHE A CA 1
ATOM 1916 C C . PHE A 1 2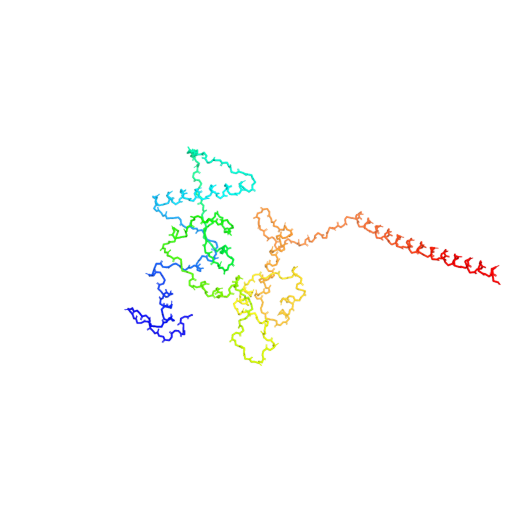40 ? -2.789 -20.954 -21.336 1.00 54.97 240 PHE A C 1
ATOM 1918 O O . PHE A 1 240 ? -1.673 -21.468 -21.422 1.00 54.97 240 PHE A O 1
ATOM 1925 N N . LEU A 1 241 ? -3.803 -21.310 -22.135 1.00 56.88 241 LEU A N 1
ATOM 1926 C CA . LEU A 1 241 ? -3.721 -22.267 -23.240 1.00 56.88 241 LEU A CA 1
ATOM 1927 C C . LEU A 1 241 ? -3.677 -21.579 -24.604 1.00 56.88 241 LEU A C 1
ATOM 1929 O O . LEU A 1 241 ? -3.524 -22.275 -25.613 1.00 56.88 241 LEU A O 1
ATOM 1933 N N . HIS A 1 242 ? -3.779 -20.247 -24.649 1.00 55.41 242 HIS A N 1
ATOM 1934 C CA . HIS A 1 242 ? -3.431 -19.511 -25.846 1.00 55.41 242 HIS A CA 1
ATOM 1935 C C . HIS A 1 242 ? -1.951 -19.751 -26.052 1.00 55.41 242 HIS A C 1
ATOM 1937 O O . HIS A 1 242 ? -1.119 -19.269 -25.278 1.00 55.41 242 HIS A O 1
ATOM 1943 N N . ASP A 1 243 ? -1.649 -20.579 -27.052 1.00 51.34 243 ASP A N 1
ATOM 1944 C CA . ASP A 1 243 ? -0.293 -20.823 -27.504 1.00 51.34 243 ASP A CA 1
ATOM 1945 C C . ASP A 1 243 ? 0.377 -19.455 -27.532 1.00 51.34 243 ASP A C 1
ATOM 1947 O O . ASP A 1 243 ? -0.173 -18.506 -28.107 1.00 51.34 243 ASP A O 1
ATOM 1951 N N . GLN A 1 244 ? 1.497 -19.328 -26.820 1.00 47.91 244 GLN A N 1
ATOM 1952 C CA . GLN A 1 244 ? 2.358 -18.177 -26.974 1.00 47.91 244 GLN A CA 1
ATOM 1953 C C . GLN A 1 244 ? 2.823 -18.230 -28.428 1.00 47.91 244 GLN A C 1
ATOM 1955 O O . GLN A 1 244 ? 3.938 -18.652 -28.735 1.00 47.91 244 GLN A O 1
ATOM 1960 N N . ASP A 1 245 ? 2.000 -17.704 -29.330 1.00 46.84 245 ASP A N 1
ATOM 1961 C CA . ASP A 1 245 ? 2.457 -16.908 -30.433 1.00 46.84 245 ASP A CA 1
ATOM 1962 C C . ASP A 1 245 ? 3.158 -15.721 -29.758 1.00 46.84 245 ASP A C 1
ATOM 1964 O O . ASP A 1 245 ? 2.737 -14.565 -29.802 1.00 46.84 245 ASP A O 1
ATOM 1968 N N . VAL A 1 246 ? 4.339 -16.002 -29.178 1.00 45.94 246 VAL A N 1
ATOM 1969 C CA . VAL A 1 246 ? 5.515 -15.200 -29.443 1.00 45.94 246 VAL A CA 1
ATOM 1970 C C . VAL A 1 246 ? 5.266 -14.725 -30.857 1.00 45.94 246 VAL A C 1
ATOM 1972 O O . VAL A 1 246 ? 5.099 -15.544 -31.766 1.00 45.94 246 VAL A O 1
ATOM 1975 N N . TYR A 1 247 ? 5.178 -13.419 -31.058 1.00 46.12 247 TYR A N 1
ATOM 1976 C CA . TYR A 1 247 ? 5.329 -12.873 -32.388 1.00 46.12 247 TYR A CA 1
ATOM 1977 C C . TYR A 1 247 ? 6.763 -13.217 -32.857 1.00 46.12 247 TYR A C 1
ATOM 1979 O O . TYR A 1 247 ? 7.564 -12.338 -33.169 1.00 46.12 247 TYR A O 1
ATOM 1987 N N . VAL A 1 248 ? 7.106 -14.503 -33.017 1.00 47.22 248 VAL A N 1
ATOM 1988 C CA . VAL A 1 248 ? 7.701 -15.027 -34.222 1.00 47.22 248 VAL A CA 1
ATOM 1989 C C . VAL A 1 248 ? 6.751 -14.535 -35.294 1.00 47.22 248 VAL A C 1
ATOM 1991 O O . VAL A 1 248 ? 5.846 -15.231 -35.738 1.00 47.22 248 VAL A O 1
ATOM 1994 N N . ARG A 1 249 ? 6.905 -13.256 -35.668 1.00 47.62 249 ARG A N 1
ATOM 1995 C CA . ARG A 1 249 ? 6.336 -12.732 -36.891 1.00 47.62 249 ARG A CA 1
ATOM 1996 C C . ARG A 1 249 ? 6.809 -13.748 -37.899 1.00 47.62 249 ARG A C 1
ATOM 1998 O O . ARG A 1 249 ? 8.009 -13.791 -38.172 1.00 47.62 249 ARG A O 1
ATOM 2005 N N . HIS A 1 250 ? 5.917 -14.626 -38.349 1.00 53.12 250 HIS A N 1
ATOM 2006 C CA . HIS A 1 250 ? 6.227 -15.528 -39.430 1.00 53.12 250 HIS A CA 1
ATOM 2007 C C . HIS A 1 250 ? 6.620 -14.588 -40.548 1.00 53.12 250 HIS A C 1
ATOM 2009 O O . HIS A 1 250 ? 5.773 -13.891 -41.111 1.00 53.12 250 HIS A O 1
ATOM 2015 N N . LEU A 1 251 ? 7.934 -14.451 -40.753 1.00 64.44 251 LEU A N 1
ATOM 2016 C CA . LEU A 1 251 ? 8.444 -13.539 -41.742 1.00 64.44 251 LEU A CA 1
ATOM 2017 C C . LEU A 1 251 ? 7.847 -14.050 -43.028 1.00 64.44 251 LEU A C 1
ATOM 2019 O O . LEU A 1 251 ? 8.153 -15.160 -43.473 1.00 64.44 251 LEU A O 1
ATOM 2023 N N . THR A 1 252 ? 6.951 -13.248 -43.592 1.00 80.69 252 THR A N 1
ATOM 2024 C CA . THR A 1 252 ? 6.403 -13.560 -44.897 1.00 80.69 252 THR A CA 1
ATOM 2025 C C . THR A 1 252 ? 7.602 -13.798 -45.808 1.00 80.69 252 THR A C 1
ATOM 2027 O O . THR A 1 252 ? 8.631 -13.127 -45.688 1.00 80.69 252 THR A O 1
ATOM 2030 N N . GLN A 1 253 ? 7.511 -14.786 -46.695 1.00 87.31 253 GLN A N 1
ATOM 2031 C CA . GLN A 1 253 ? 8.596 -15.124 -47.616 1.00 87.31 253 GLN A CA 1
ATOM 2032 C C . GLN A 1 253 ? 9.312 -13.887 -48.226 1.00 87.31 253 GLN A C 1
ATOM 2034 O O . GLN A 1 253 ? 10.545 -13.891 -48.268 1.00 87.31 253 GLN A O 1
ATOM 2039 N N . PRO A 1 254 ? 8.617 -12.786 -48.609 1.00 86.94 254 PRO A N 1
ATOM 2040 C CA . PRO A 1 254 ? 9.288 -11.556 -49.043 1.00 86.94 254 PRO A CA 1
ATOM 2041 C C . PRO A 1 254 ? 10.090 -10.826 -47.950 1.00 86.94 254 PRO A C 1
ATOM 2043 O O . PRO A 1 254 ? 11.174 -10.321 -48.238 1.00 86.94 254 PRO A O 1
ATOM 2046 N N . GLN A 1 255 ? 9.614 -10.774 -46.704 1.00 82.81 255 GLN A N 1
ATOM 2047 C CA . GLN A 1 255 ? 10.353 -10.166 -45.590 1.00 82.81 255 GLN A CA 1
ATOM 2048 C C . GLN A 1 255 ? 11.624 -10.960 -45.261 1.00 82.81 255 GLN A C 1
ATOM 2050 O O . GLN A 1 255 ? 12.666 -10.359 -44.996 1.00 82.81 255 GLN A O 1
ATOM 2055 N N . GLY A 1 256 ? 11.569 -12.296 -45.324 1.00 88.38 256 GLY A N 1
ATOM 2056 C CA . GLY A 1 256 ? 12.744 -13.146 -45.099 1.00 88.38 256 GLY A CA 1
ATOM 2057 C C . GLY A 1 256 ? 13.848 -12.883 -46.128 1.00 88.38 256 GLY A C 1
ATOM 2058 O O . GLY A 1 256 ? 15.018 -12.729 -45.778 1.00 88.38 256 GLY A O 1
ATOM 2059 N N . ILE A 1 257 ? 13.464 -12.729 -47.400 1.00 91.31 257 ILE A N 1
ATOM 2060 C CA . ILE A 1 257 ? 14.388 -12.352 -48.478 1.00 91.31 257 ILE A CA 1
ATOM 2061 C C . ILE A 1 257 ? 14.949 -10.942 -48.246 1.00 91.31 257 ILE A C 1
ATOM 2063 O O . ILE A 1 257 ? 16.150 -10.729 -48.411 1.00 91.31 257 ILE A O 1
ATOM 2067 N N . ALA A 1 258 ? 14.115 -9.985 -47.830 1.00 92.69 258 ALA A N 1
ATOM 2068 C CA . ALA A 1 258 ? 14.548 -8.613 -47.574 1.00 92.69 258 ALA A CA 1
ATOM 2069 C C . ALA A 1 258 ? 15.605 -8.530 -46.459 1.00 92.69 258 ALA A C 1
ATOM 2071 O O . ALA A 1 258 ? 16.643 -7.896 -46.653 1.00 92.69 258 ALA A O 1
ATOM 2072 N N . LEU A 1 259 ? 15.405 -9.221 -45.330 1.00 88.62 259 LEU A N 1
ATOM 2073 C CA . LEU A 1 259 ? 16.407 -9.280 -44.257 1.00 88.62 259 LEU A CA 1
ATOM 2074 C C . LEU A 1 259 ? 17.700 -9.977 -44.707 1.00 88.62 259 LEU A C 1
ATOM 2076 O O . LEU A 1 259 ? 18.802 -9.532 -44.372 1.00 88.62 259 LEU A O 1
ATOM 2080 N N . GLY A 1 260 ? 17.584 -11.020 -45.534 1.00 93.50 260 GLY A N 1
ATOM 2081 C CA . GLY A 1 260 ? 18.737 -11.663 -46.166 1.00 93.50 260 GLY A CA 1
ATOM 2082 C C . GLY A 1 260 ? 19.550 -10.693 -47.034 1.00 93.50 260 GLY A C 1
ATOM 2083 O O . GLY A 1 260 ? 20.775 -10.653 -46.947 1.00 93.50 260 GLY A O 1
ATOM 2084 N N . LEU A 1 261 ? 18.885 -9.842 -47.817 1.00 94.12 261 LEU A N 1
ATOM 2085 C CA . LEU A 1 261 ? 19.555 -8.830 -48.640 1.00 94.12 261 LEU A CA 1
ATOM 2086 C C . LEU A 1 261 ? 20.192 -7.715 -47.802 1.00 94.12 261 LEU A C 1
ATOM 2088 O O . LEU A 1 261 ? 21.289 -7.260 -48.128 1.00 94.12 261 LEU A O 1
ATOM 2092 N N . ILE A 1 262 ? 19.545 -7.305 -46.709 1.00 94.12 262 ILE A N 1
ATOM 2093 C CA . ILE A 1 262 ? 20.077 -6.289 -45.793 1.00 94.12 262 ILE A CA 1
ATOM 2094 C C . ILE A 1 262 ? 21.376 -6.779 -45.141 1.00 94.12 262 ILE A C 1
ATOM 2096 O O . ILE A 1 262 ? 22.367 -6.046 -45.118 1.00 94.12 262 ILE A O 1
ATOM 2100 N N . SER A 1 263 ? 21.424 -8.030 -44.675 1.00 92.88 263 SER A N 1
ATOM 2101 C CA . SER A 1 263 ? 22.651 -8.585 -44.084 1.00 92.88 263 SER A CA 1
ATOM 2102 C C . SER A 1 263 ? 23.809 -8.662 -45.094 1.00 92.88 263 SER A C 1
ATOM 2104 O O . SER A 1 263 ? 24.940 -8.288 -44.769 1.00 92.88 263 SER A O 1
ATOM 2106 N N . LEU A 1 264 ? 23.535 -9.030 -46.352 1.00 94.31 264 LEU A N 1
ATOM 2107 C CA . LEU A 1 264 ? 24.529 -8.997 -47.434 1.00 94.31 264 LEU A CA 1
ATOM 2108 C C . LEU A 1 264 ? 25.006 -7.575 -47.759 1.00 94.31 264 LEU A C 1
ATOM 2110 O O . LEU A 1 264 ? 26.193 -7.373 -48.032 1.00 94.31 264 LEU A O 1
ATOM 2114 N N . TRP A 1 265 ? 24.118 -6.581 -47.695 1.00 96.75 265 TRP A N 1
ATOM 2115 C CA . TRP A 1 265 ? 24.477 -5.178 -47.899 1.00 96.75 265 TRP A CA 1
ATOM 2116 C C . TRP A 1 265 ? 25.452 -4.678 -46.827 1.00 96.75 265 TRP A C 1
ATOM 2118 O O . TRP A 1 265 ? 26.472 -4.069 -47.162 1.00 96.75 265 TRP A O 1
ATOM 2128 N N . PHE A 1 266 ? 25.214 -5.016 -45.555 1.00 96.06 266 PHE A N 1
ATOM 2129 C CA . PHE A 1 266 ? 26.136 -4.683 -44.466 1.00 96.06 266 PHE A CA 1
ATOM 2130 C C . PHE A 1 266 ? 27.508 -5.347 -44.632 1.00 96.06 266 PHE A C 1
ATOM 2132 O O . PHE A 1 266 ? 28.532 -4.680 -44.474 1.00 96.06 266 PHE A O 1
ATOM 2139 N N . LEU A 1 267 ? 27.562 -6.623 -45.028 1.00 95.12 267 LEU A N 1
ATOM 2140 C CA . LEU A 1 267 ? 28.836 -7.293 -45.325 1.00 95.12 267 LEU A CA 1
ATOM 2141 C C . LEU A 1 267 ? 29.583 -6.618 -46.487 1.00 95.12 267 LEU A C 1
ATOM 2143 O O . LEU A 1 267 ? 30.802 -6.427 -46.415 1.00 95.12 267 LEU A O 1
ATOM 2147 N N . GLY A 1 268 ? 28.858 -6.194 -47.526 1.00 96.62 268 GLY A N 1
ATOM 2148 C CA . GLY A 1 268 ? 29.406 -5.419 -48.639 1.00 96.62 268 GLY A CA 1
ATOM 2149 C C . GLY A 1 268 ? 29.992 -4.076 -48.194 1.00 96.62 268 GLY A C 1
ATOM 2150 O O . GLY A 1 268 ? 31.118 -3.740 -48.572 1.00 96.62 268 GLY A O 1
ATOM 2151 N N . LEU A 1 269 ? 29.281 -3.337 -47.336 1.00 97.25 269 LEU A N 1
ATOM 2152 C CA . LEU A 1 269 ? 29.773 -2.081 -46.764 1.00 97.25 269 LEU A CA 1
ATOM 2153 C C . LEU A 1 269 ? 31.037 -2.282 -45.927 1.00 97.25 269 LEU A C 1
ATOM 2155 O O . LEU A 1 269 ? 31.996 -1.525 -46.079 1.00 97.25 269 LEU A O 1
ATOM 2159 N N . VAL A 1 270 ? 31.084 -3.320 -45.090 1.00 96.75 270 VAL A N 1
ATOM 2160 C CA . VAL A 1 270 ? 32.273 -3.642 -44.285 1.00 96.75 270 VAL A CA 1
ATOM 2161 C C . VAL A 1 270 ? 33.473 -3.979 -45.177 1.00 96.75 270 VAL A C 1
ATOM 2163 O O . VAL A 1 270 ? 34.585 -3.500 -44.931 1.00 96.75 270 VAL A O 1
ATOM 2166 N N . ALA A 1 271 ? 33.271 -4.754 -46.245 1.00 97.12 271 ALA A N 1
ATOM 2167 C CA . ALA A 1 271 ? 34.330 -5.076 -47.200 1.00 97.12 271 ALA A CA 1
ATOM 2168 C C . ALA A 1 271 ? 34.849 -3.824 -47.933 1.00 97.12 271 ALA A C 1
ATOM 2170 O O . ALA A 1 271 ? 36.062 -3.633 -48.066 1.00 97.12 271 ALA A O 1
ATOM 2171 N N . LEU A 1 272 ? 33.938 -2.943 -48.354 1.00 97.50 272 LEU A N 1
ATOM 2172 C CA . LEU A 1 272 ? 34.257 -1.685 -49.023 1.00 97.50 272 LEU A CA 1
ATOM 2173 C C . LEU A 1 272 ? 35.014 -0.729 -48.088 1.00 97.50 272 LEU A C 1
ATOM 2175 O O . LEU A 1 272 ? 36.049 -0.185 -48.479 1.00 97.50 272 LEU A O 1
ATOM 2179 N N . MET A 1 273 ? 34.589 -0.605 -46.827 1.00 97.19 273 MET A N 1
ATOM 2180 C CA . MET A 1 273 ? 35.315 0.153 -45.803 1.00 97.19 273 MET A CA 1
ATOM 2181 C C . MET A 1 273 ? 36.746 -0.372 -45.613 1.00 97.19 273 MET A C 1
ATOM 2183 O O . MET A 1 273 ? 37.696 0.415 -45.637 1.00 97.19 273 MET A O 1
ATOM 2187 N N . ARG A 1 274 ? 36.940 -1.696 -45.516 1.00 96.88 274 ARG A N 1
ATOM 2188 C CA . ARG A 1 274 ? 38.285 -2.299 -45.422 1.00 96.88 274 ARG A CA 1
ATOM 2189 C C . ARG A 1 274 ? 39.146 -2.038 -46.658 1.00 96.88 274 ARG A C 1
ATOM 2191 O O . ARG A 1 274 ? 40.347 -1.793 -46.527 1.00 96.88 274 ARG A O 1
ATOM 2198 N N . TYR A 1 275 ? 38.560 -2.076 -47.854 1.00 97.69 275 TYR A N 1
ATOM 2199 C CA . TYR A 1 275 ? 39.270 -1.751 -49.093 1.00 97.69 275 TYR A CA 1
ATOM 2200 C C . TYR A 1 275 ? 39.778 -0.301 -49.089 1.00 97.69 275 TYR A C 1
ATOM 2202 O O . TYR A 1 275 ? 40.957 -0.055 -49.373 1.00 97.69 275 TYR A O 1
ATOM 2210 N N . PHE A 1 276 ? 38.928 0.655 -48.703 1.00 96.81 276 PHE A N 1
ATOM 2211 C CA . PHE A 1 276 ? 39.319 2.062 -48.611 1.00 96.81 276 PHE A CA 1
ATOM 2212 C C . PHE A 1 276 ? 40.379 2.308 -47.535 1.00 96.81 276 PHE A C 1
ATOM 2214 O O . PHE A 1 276 ? 41.347 3.022 -47.802 1.00 96.81 276 PHE A O 1
ATOM 2221 N N . GLN A 1 277 ? 40.277 1.660 -46.370 1.00 95.88 277 GLN A N 1
ATOM 2222 C CA . GLN A 1 277 ? 41.316 1.738 -45.338 1.00 95.88 277 GLN A CA 1
ATOM 2223 C C . GLN A 1 277 ? 42.688 1.280 -45.861 1.00 95.88 277 GLN A C 1
ATOM 2225 O O . GLN A 1 277 ? 43.678 1.993 -45.681 1.00 95.88 277 GLN A O 1
ATOM 2230 N N . LYS A 1 278 ? 42.755 0.153 -46.589 1.00 96.19 278 LYS A N 1
ATOM 2231 C CA . LYS A 1 278 ? 44.009 -0.322 -47.208 1.00 96.19 278 LYS A CA 1
ATOM 2232 C C . LYS A 1 278 ? 44.570 0.664 -48.237 1.00 96.19 278 LYS A C 1
ATOM 2234 O O . LYS A 1 278 ? 45.772 0.924 -48.250 1.00 96.19 278 LYS A O 1
ATOM 2239 N N . LYS A 1 279 ? 43.716 1.237 -49.092 1.00 95.56 279 LYS A N 1
ATOM 2240 C CA . LYS A 1 279 ? 44.124 2.245 -50.089 1.00 95.56 279 LYS A CA 1
ATOM 2241 C C . LYS A 1 279 ? 44.686 3.508 -49.435 1.00 95.56 279 LYS A C 1
ATOM 2243 O O . LYS A 1 279 ? 45.703 4.018 -49.899 1.00 95.56 279 LYS A O 1
ATOM 2248 N N . ILE A 1 280 ? 44.055 3.997 -48.367 1.00 94.88 280 ILE A N 1
ATOM 2249 C CA . ILE A 1 280 ? 44.516 5.184 -47.633 1.00 94.88 280 ILE A CA 1
ATOM 2250 C C . ILE A 1 280 ? 45.879 4.921 -46.977 1.00 94.88 280 ILE A C 1
ATOM 2252 O O . ILE A 1 280 ? 46.759 5.778 -47.067 1.00 94.88 280 ILE A O 1
ATOM 2256 N N . ALA A 1 281 ? 46.084 3.743 -46.378 1.00 93.62 281 ALA A N 1
ATOM 2257 C CA . ALA A 1 281 ? 47.372 3.358 -45.793 1.00 93.62 281 ALA A CA 1
ATOM 2258 C C . ALA A 1 281 ? 48.503 3.355 -46.840 1.00 93.62 281 ALA A C 1
ATOM 2260 O O . ALA A 1 281 ? 49.512 4.029 -46.654 1.00 93.62 281 ALA A O 1
ATOM 2261 N N . ALA A 1 282 ? 48.284 2.731 -48.003 1.00 92.31 282 ALA A N 1
ATOM 2262 C CA . ALA A 1 282 ? 49.285 2.679 -49.074 1.00 92.31 282 ALA A CA 1
ATOM 2263 C C . ALA A 1 282 ? 49.668 4.064 -49.642 1.00 92.31 282 ALA A C 1
ATOM 2265 O O . ALA A 1 282 ? 50.779 4.258 -50.138 1.00 92.31 282 ALA A O 1
ATOM 2266 N N . VAL A 1 283 ? 48.756 5.043 -49.603 1.00 91.94 283 VAL A N 1
ATOM 2267 C CA . VAL A 1 283 ? 49.048 6.427 -50.020 1.00 91.94 283 VAL A CA 1
ATOM 2268 C C . VAL A 1 283 ? 49.822 7.190 -48.940 1.00 91.94 283 VAL A C 1
ATOM 2270 O O . VAL A 1 283 ? 50.647 8.040 -49.283 1.00 91.94 283 VAL A O 1
ATOM 2273 N N . LYS A 1 284 ? 49.584 6.903 -47.651 1.00 88.38 284 LYS A N 1
ATOM 2274 C CA . LYS A 1 284 ? 50.357 7.498 -46.550 1.00 88.38 284 LYS A CA 1
ATOM 2275 C C . LYS A 1 284 ? 51.825 7.078 -46.614 1.00 88.38 284 LYS A C 1
ATOM 2277 O O . LYS A 1 284 ? 52.670 7.966 -46.543 1.00 88.38 284 LYS A O 1
ATOM 2282 N N . ASP A 1 285 ? 52.114 5.801 -46.855 1.00 83.06 285 ASP A N 1
ATOM 2283 C CA . ASP A 1 285 ? 53.497 5.303 -46.942 1.00 83.06 285 ASP A CA 1
ATOM 2284 C C . ASP A 1 285 ? 54.283 6.001 -48.063 1.00 83.06 285 ASP A C 1
ATOM 2286 O O . ASP A 1 285 ? 55.360 6.545 -47.829 1.00 83.06 285 ASP A O 1
ATOM 2290 N N . LYS A 1 286 ? 53.684 6.160 -49.253 1.00 79.19 286 LYS A N 1
ATOM 2291 C CA . LYS A 1 286 ? 54.330 6.872 -50.374 1.00 79.19 286 LYS A CA 1
ATOM 2292 C C . LYS A 1 286 ? 54.643 8.345 -50.089 1.00 79.19 286 LYS A C 1
ATOM 2294 O O . LYS A 1 286 ? 55.568 8.895 -50.679 1.00 79.19 286 LYS A O 1
ATOM 2299 N N . LYS A 1 287 ? 53.877 9.021 -49.221 1.00 71.19 287 LYS A N 1
ATOM 2300 C CA . LYS A 1 287 ? 54.168 10.417 -48.835 1.00 71.19 287 LYS A CA 1
ATOM 2301 C C . LYS A 1 287 ? 55.349 10.525 -47.866 1.00 71.19 287 L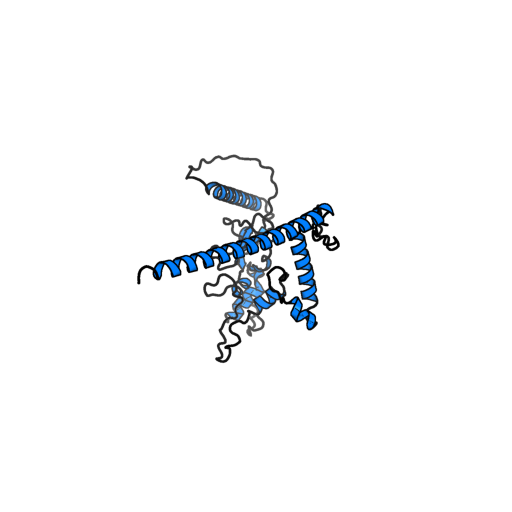YS A C 1
ATOM 2303 O O . LYS A 1 287 ? 55.960 11.593 -47.808 1.00 71.19 287 LYS A O 1
ATOM 2308 N N . VAL A 1 288 ? 55.658 9.471 -47.109 1.00 70.31 288 VAL A N 1
ATOM 2309 C CA . VAL A 1 288 ? 56.798 9.451 -46.181 1.00 70.31 288 VAL A CA 1
ATOM 2310 C C . VAL A 1 288 ? 58.110 9.338 -46.958 1.00 70.31 288 VAL A C 1
ATOM 2312 O O . VAL A 1 288 ? 59.026 10.116 -46.687 1.00 70.31 288 VAL A O 1
ATOM 2315 N N . ASP A 1 289 ? 58.158 8.499 -47.994 1.00 62.19 289 ASP A N 1
ATOM 2316 C CA . ASP A 1 289 ? 59.362 8.308 -48.817 1.00 62.19 289 ASP A CA 1
ATOM 2317 C C . ASP A 1 289 ? 59.769 9.579 -49.584 1.00 62.19 289 ASP A C 1
ATOM 2319 O O . ASP A 1 289 ? 60.928 9.987 -49.556 1.00 62.19 289 ASP A O 1
ATOM 2323 N N . VAL A 1 290 ? 58.806 10.310 -50.162 1.00 63.75 290 VAL A N 1
ATOM 2324 C CA . VAL A 1 290 ? 59.085 11.587 -50.860 1.00 63.75 290 VAL A CA 1
ATOM 2325 C C . VAL A 1 290 ? 59.643 12.660 -49.908 1.00 63.75 290 VAL A C 1
ATOM 2327 O O . VAL A 1 290 ? 60.387 13.551 -50.319 1.00 63.75 290 VAL A O 1
ATOM 2330 N N . LYS A 1 291 ? 59.308 12.595 -48.612 1.00 59.94 291 LYS A N 1
ATOM 2331 C CA . LYS A 1 291 ? 59.809 13.547 -47.608 1.00 59.94 291 LYS A CA 1
ATOM 2332 C C . LYS A 1 291 ? 61.200 13.170 -47.080 1.00 59.94 291 LYS A C 1
ATOM 2334 O O . LYS A 1 291 ? 61.882 14.051 -46.553 1.00 59.94 291 LYS A O 1
ATOM 2339 N N . ALA A 1 292 ? 61.609 11.906 -47.211 1.00 61.50 292 ALA A N 1
ATOM 2340 C CA . ALA A 1 292 ? 62.950 11.439 -46.869 1.00 61.50 292 ALA A CA 1
ATOM 2341 C C . ALA A 1 292 ? 63.977 11.844 -47.943 1.00 61.50 292 ALA A C 1
ATOM 2343 O O . ALA A 1 292 ? 65.017 12.401 -47.593 1.00 61.50 292 ALA A O 1
ATOM 2344 N N . ASP A 1 293 ? 63.642 11.706 -49.231 1.00 59.09 293 ASP A N 1
ATOM 2345 C CA . ASP A 1 293 ? 64.539 12.090 -50.337 1.00 59.09 293 ASP A CA 1
ATOM 2346 C C . ASP A 1 293 ? 64.818 13.601 -50.389 1.00 59.09 293 ASP A C 1
ATOM 2348 O O . ASP A 1 293 ? 65.953 14.030 -50.600 1.00 59.09 293 ASP A O 1
ATOM 2352 N N . ASN A 1 294 ? 63.823 14.443 -50.090 1.00 58.72 294 ASN A N 1
ATOM 2353 C CA . ASN A 1 294 ? 64.021 15.897 -50.080 1.00 58.72 294 ASN A CA 1
ATOM 2354 C C . ASN A 1 294 ? 64.938 16.408 -48.951 1.00 58.72 294 ASN A C 1
ATOM 2356 O O . ASN A 1 294 ? 65.349 17.567 -49.001 1.00 58.72 294 ASN A O 1
ATOM 2360 N N . ARG A 1 295 ? 65.285 15.594 -47.941 1.00 57.78 295 ARG A N 1
ATOM 2361 C CA . ARG A 1 295 ? 66.284 15.981 -46.923 1.00 57.78 295 ARG A CA 1
ATOM 2362 C C . ARG A 1 295 ? 67.721 15.666 -47.330 1.00 57.78 295 ARG A C 1
ATOM 2364 O O . ARG A 1 295 ? 68.622 16.301 -46.798 1.00 57.78 295 ARG A O 1
ATOM 2371 N N . ALA A 1 296 ? 67.943 14.753 -48.274 1.00 58.38 296 ALA A N 1
ATOM 2372 C CA . ALA A 1 296 ? 69.284 14.413 -48.755 1.00 58.38 296 ALA A CA 1
ATOM 2373 C C . ALA A 1 296 ? 69.861 15.449 -49.741 1.00 58.38 296 ALA A C 1
ATOM 2375 O O . ALA A 1 296 ? 71.045 15.413 -50.043 1.00 58.38 296 ALA A O 1
ATOM 2376 N N . ILE A 1 297 ? 69.039 16.381 -50.237 1.00 57.47 297 ILE A N 1
ATOM 2377 C CA . ILE A 1 297 ? 69.453 17.421 -51.197 1.00 57.47 297 ILE A CA 1
ATOM 2378 C C . ILE A 1 297 ? 69.971 18.694 -50.487 1.00 57.47 297 ILE A C 1
ATOM 2380 O O . ILE A 1 297 ? 70.564 19.560 -51.125 1.00 57.47 297 ILE A O 1
ATOM 2384 N N . TRP A 1 298 ? 69.791 18.809 -49.165 1.00 58.38 298 TRP A N 1
ATOM 2385 C CA . TRP A 1 298 ? 70.180 19.989 -48.371 1.00 58.38 298 TRP A CA 1
ATOM 2386 C C . TRP A 1 298 ? 71.208 19.692 -47.261 1.00 58.38 298 TRP A C 1
ATOM 2388 O O . TRP A 1 298 ? 71.365 20.508 -46.352 1.00 58.38 298 TRP A O 1
ATOM 2398 N N . ALA A 1 299 ? 71.892 18.547 -47.325 1.00 52.44 299 ALA A N 1
ATOM 2399 C CA . ALA A 1 299 ? 73.014 18.179 -46.456 1.00 52.44 299 ALA A CA 1
ATOM 2400 C C . ALA A 1 299 ? 74.273 17.969 -47.305 1.00 52.44 299 ALA A C 1
ATOM 2402 O O . ALA A 1 299 ? 75.357 18.389 -46.846 1.00 52.44 299 ALA A O 1
#

Secondary structure (DSSP, 8-state):
--TT--S---TTS--SSHHHHHHHHHHTTGGGTEEEGGGGSS-EEPPPPS-HHHHHHHHHHHHHHHHHHHHHHHTTSS---------------------EEEEEE-TTSSSEEEEEESSTT--SB-TT--GGGTSSSEEE-HHHHTTS-SSS-SS--SBPP-TT--TT-TTTTTPBPHHHHHHHHHS----GGGT-TT-HHHHHTTTT--HHHHHHHHHHHHHHHHHHTT-B-TT--B-TTS----------HHHHHHHHHHHHHHHHHHHHHHHHHHHHHHHHHHHHHHHHHTTTT--

Radius of gyration: 34.65 Å; chains: 1; bounding box: 104×67×90 Å

pLDDT: mean 71.66, std 15.25, range [43.53, 97.69]

Organism: NCBI:txid265537

Foldseek 3Di:
DLPPVPDDPPPDDDDPDPSVVLVVCVVCVVVVQEDECVVAQAWAWFDADPPPVLSVVVVVVQVVLVVVVVVVVVVVDDDDDDDDPDPPPPPPDPPPQIKIWHWDQDPLLQAIDIFIGSDSRRPHGRVVDDCCNRGSGHYDCPVVVVQGDPPSDNTRDQFDDCPPPPPPPPPCRRHGPPVVVVVVQPDQDQCVVVPPPCDPCNVVVVVVPDPVNVVSNVVSNLVVVCVVVVQADPVRDRPPPPPPVPPPVVQPPVNVVVVVVVVVVVVVVVVVVVVVVVVVVVVVVVVVVVVVVVVVVVD

Sequence (299 aa):
MCDNCEEECGDGQECYSECGKMCNLYGNMEENGLVDATDYIECQEAELPEDDGERRRLLQQLRRARKKQQRKVEEGDEEEGEEEDMDEEEEDEEEEQQYFIGPKCSDSGKTIELSLFYDENCWQPIEEMGLGVFLDGELSYYFMQHTFRANDAVCLTCAEDDENANQNDEEDADEVNEMCENLYDASAKCETPNGITAGFMQTKMEDGEYENQVETEFLTCAFINSLVWNSYTETGEIDFLHDQDVYVRHLTQPQGIALGLISLWFLGLVALMRYFQKKIAAVKDKKVDVKADNRAIWA